Protein AF-A0A3N4I6B8-F1 (afdb_monomer_lite)

Organism: NCBI:txid1160509

InterPro domains:
  IPR037847 GRAM domain-containing protein 4 [PTHR37402] (26-239)

pLDDT: mean 77.72, std 13.49, range [35.12, 93.62]

Secondary structure (DSSP, 8-state):
-HHHHHHHHHTTS-S-SSPPPP-HHHHHHHHHHHHHHHHHHHHHHHHHHHHHTTSSHHHHHHHHHHHHHHHHTT-HHHHHHHHHHHHHHHHHHS---HHHHHHHHHHHHS-HHHHHHHHHHHH-TT-GGGHHHHHH--HHHHHHHHHHHHHHHHHHHHHTTSSHHHHHHHHHHHHHHHHHHHHS-HHHHHHHHHHHHHHIIIIIHHHHHH-GGGTTTT-HHHHHTTT---HHHHHHHHHTT-

Radius of gyration: 20.53 Å; chains: 1; bounding box: 44×46×57 Å

Structure (mmCIF, N/CA/C/O backbone):
data_AF-A0A3N4I6B8-F1
#
_entry.id   AF-A0A3N4I6B8-F1
#
loop_
_atom_site.group_PDB
_atom_site.id
_atom_site.type_symbol
_atom_site.label_atom_id
_atom_site.label_alt_id
_atom_site.label_comp_id
_atom_site.label_asym_id
_atom_site.label_entity_id
_atom_site.label_seq_id
_atom_site.pdbx_PDB_ins_code
_atom_site.Cartn_x
_atom_site.Cartn_y
_atom_site.Cartn_z
_atom_site.occupancy
_atom_site.B_iso_or_equiv
_atom_site.auth_seq_id
_atom_site.auth_comp_id
_atom_site.auth_asym_id
_atom_site.aut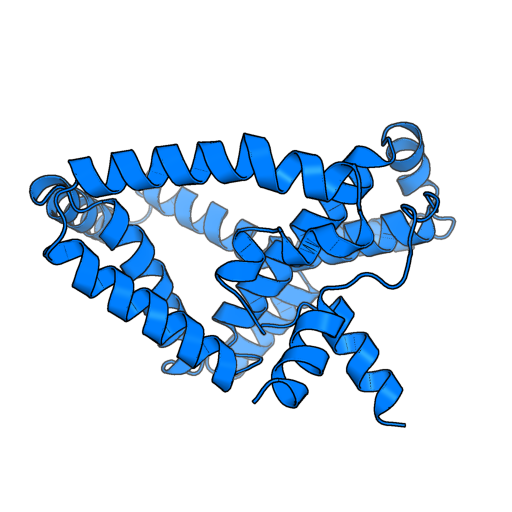h_atom_id
_atom_site.pdbx_PDB_model_num
ATOM 1 N N . MET A 1 1 ? -14.004 -23.615 -15.268 1.00 38.62 1 MET A N 1
ATOM 2 C CA . MET A 1 1 ? -13.404 -22.590 -14.379 1.00 38.62 1 MET A CA 1
ATOM 3 C C . MET A 1 1 ? -11.966 -22.208 -14.751 1.00 38.62 1 MET A C 1
ATOM 5 O O . MET A 1 1 ? -11.650 -21.038 -14.623 1.00 38.62 1 MET A O 1
ATOM 9 N N . LEU A 1 2 ? -11.127 -23.113 -15.280 1.00 39.97 2 LEU A N 1
ATOM 10 C CA . LEU A 1 2 ? -9.725 -22.816 -15.646 1.00 39.97 2 LEU A CA 1
ATOM 11 C C . LEU A 1 2 ? -9.533 -21.760 -16.760 1.00 39.97 2 LEU A C 1
ATOM 13 O O . LEU A 1 2 ? -8.529 -21.058 -16.763 1.00 39.97 2 LEU A O 1
ATOM 17 N N . TYR A 1 3 ? -10.503 -21.593 -17.667 1.00 37.09 3 TYR A N 1
ATOM 18 C CA . TYR A 1 3 ? -10.394 -20.639 -18.783 1.00 37.09 3 TYR A CA 1
ATOM 19 C C . TYR A 1 3 ? -10.480 -19.163 -18.343 1.00 37.09 3 TYR A C 1
ATOM 21 O O . TYR A 1 3 ? -9.837 -18.303 -18.932 1.00 37.09 3 TYR A O 1
ATOM 29 N N . PHE A 1 4 ? -11.217 -18.863 -17.263 1.00 42.62 4 PHE A N 1
ATOM 30 C CA . PHE A 1 4 ? -11.296 -17.503 -16.705 1.00 42.62 4 PHE A CA 1
ATOM 31 C C . PHE A 1 4 ? -10.044 -17.124 -15.903 1.00 42.62 4 PHE A C 1
ATOM 33 O O . PHE A 1 4 ? -9.688 -15.951 -15.833 1.00 42.62 4 PHE A O 1
ATOM 40 N N . SER A 1 5 ? -9.361 -18.106 -15.309 1.00 51.06 5 SER A N 1
ATOM 41 C CA . SER A 1 5 ? -8.123 -17.885 -14.558 1.00 51.06 5 SER A CA 1
ATOM 42 C C . SER A 1 5 ? -6.942 -17.564 -15.479 1.00 51.06 5 SER A C 1
ATOM 44 O O . SER A 1 5 ? -6.085 -16.773 -15.094 1.00 51.06 5 SER A O 1
ATOM 46 N N . GLY A 1 6 ? -6.920 -18.121 -16.697 1.00 54.75 6 GLY A N 1
ATOM 47 C CA . GLY A 1 6 ? -5.852 -17.895 -17.678 1.00 54.75 6 GLY A CA 1
ATOM 48 C C . GLY A 1 6 ? -5.712 -16.432 -18.106 1.00 54.75 6 GLY A C 1
ATOM 49 O O . GL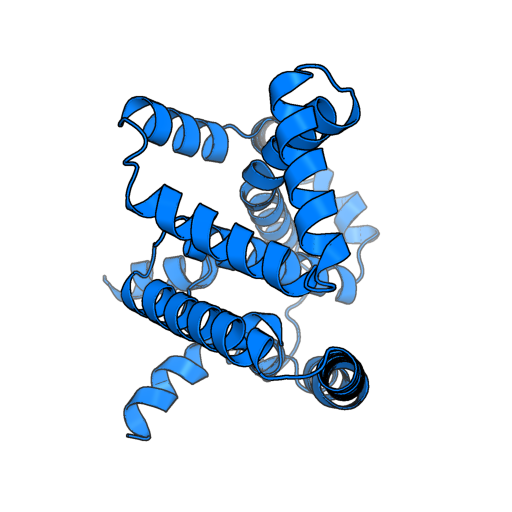Y A 1 6 ? -4.607 -15.901 -18.082 1.00 54.75 6 GLY A O 1
ATOM 50 N N . ASP A 1 7 ? -6.827 -15.753 -18.401 1.00 61.34 7 ASP A N 1
ATOM 51 C CA . ASP A 1 7 ? -6.814 -14.332 -18.791 1.00 61.34 7 ASP A CA 1
ATOM 52 C C . ASP A 1 7 ? -6.402 -13.407 -17.632 1.00 61.34 7 ASP A C 1
ATOM 54 O O . ASP A 1 7 ? -5.744 -12.391 -17.830 1.00 61.34 7 ASP A O 1
ATOM 58 N N . VAL A 1 8 ? -6.745 -13.760 -16.389 1.00 62.56 8 VAL A N 1
ATOM 59 C CA . VAL A 1 8 ? -6.397 -12.941 -15.216 1.00 62.56 8 VAL A CA 1
ATOM 60 C C . VAL A 1 8 ? -4.939 -13.142 -14.804 1.00 62.56 8 VAL A C 1
ATOM 62 O O . VAL A 1 8 ? -4.256 -12.162 -14.523 1.00 62.56 8 VAL A O 1
ATOM 65 N N . VAL A 1 9 ? -4.445 -14.383 -14.787 1.00 68.62 9 VAL A N 1
ATOM 66 C CA . VAL A 1 9 ? -3.037 -14.686 -14.471 1.00 68.62 9 VAL A CA 1
ATOM 67 C C . VAL A 1 9 ? -2.117 -14.187 -15.584 1.00 68.62 9 VAL A C 1
ATOM 69 O O . VAL A 1 9 ? -1.066 -13.627 -15.285 1.00 68.62 9 VAL A O 1
ATOM 72 N N . GLY A 1 10 ? -2.535 -14.306 -16.850 1.00 68.62 10 GLY A N 1
ATOM 73 C CA . GLY A 1 10 ? -1.778 -13.824 -18.007 1.00 68.62 10 GLY A CA 1
ATOM 74 C C . GLY A 1 10 ? -1.429 -12.336 -17.937 1.00 68.62 10 GLY A C 1
ATOM 75 O O . GLY A 1 10 ? -0.360 -11.949 -18.390 1.00 68.62 10 GLY A O 1
ATOM 76 N N . ARG A 1 11 ? -2.257 -11.511 -17.280 1.00 71.69 11 ARG A N 1
ATOM 77 C CA . ARG A 1 11 ? -1.980 -10.074 -17.068 1.00 71.69 11 ARG A CA 1
ATOM 78 C C . ARG A 1 11 ? -0.796 -9.802 -16.144 1.00 71.69 11 ARG A C 1
ATOM 80 O O . ARG A 1 11 ? -0.226 -8.720 -16.199 1.00 71.69 11 ARG A O 1
ATOM 87 N N . TYR A 1 12 ? -0.452 -10.754 -15.284 1.00 74.44 12 TYR A N 1
ATOM 88 C CA . TYR A 1 12 ? 0.677 -10.651 -14.359 1.00 74.44 12 TYR A CA 1
ATOM 89 C C . TYR A 1 12 ? 1.937 -11.339 -14.894 1.00 74.44 12 TYR A C 1
ATOM 91 O O . TYR A 1 12 ? 2.971 -11.313 -14.230 1.00 74.44 12 TYR A O 1
ATOM 99 N N . ILE A 1 13 ? 1.859 -11.952 -16.077 1.00 81.12 13 ILE A N 1
ATOM 100 C CA . ILE A 1 13 ? 3.012 -12.507 -16.776 1.00 81.12 13 ILE A CA 1
ATOM 101 C C . ILE A 1 13 ? 3.570 -11.402 -17.663 1.00 81.12 13 ILE A C 1
ATOM 103 O O . ILE A 1 13 ? 2.896 -10.919 -18.573 1.00 81.12 13 ILE A O 1
ATOM 107 N N . GLU A 1 14 ? 4.801 -10.986 -17.391 1.00 74.12 14 GLU A N 1
ATOM 108 C CA . GLU A 1 14 ? 5.440 -9.965 -18.214 1.00 74.12 14 GLU A CA 1
ATOM 109 C C . GLU A 1 14 ? 5.786 -10.533 -19.604 1.00 74.12 14 GLU A C 1
ATOM 111 O O . GLU A 1 14 ? 6.165 -11.703 -19.721 1.00 74.12 14 GLU A O 1
ATOM 116 N N . PRO A 1 15 ? 5.655 -9.739 -20.683 1.00 71.19 15 PRO A N 1
ATOM 117 C CA . PRO A 1 15 ? 5.857 -10.242 -22.041 1.00 71.19 15 PRO A CA 1
ATOM 118 C C . PRO A 1 15 ? 7.340 -10.419 -22.400 1.00 71.19 15 PRO A C 1
ATOM 120 O O . PRO A 1 15 ? 7.651 -10.918 -23.478 1.00 71.19 15 PRO A O 1
ATOM 123 N N . TRP A 1 16 ? 8.256 -10.015 -21.520 1.00 70.94 16 TRP A N 1
ATOM 124 C CA . TRP A 1 16 ? 9.696 -10.130 -21.707 1.00 70.94 16 TRP A CA 1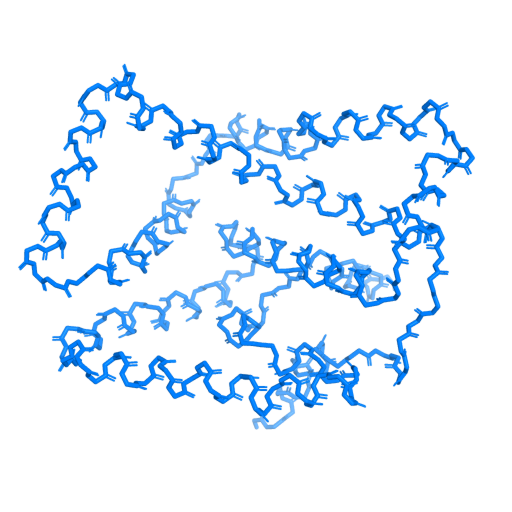
ATOM 125 C C . TRP A 1 16 ? 10.281 -11.240 -20.824 1.00 70.94 16 TRP A C 1
ATOM 127 O O . TRP A 1 16 ? 9.997 -11.328 -19.630 1.00 70.94 16 TRP A O 1
ATOM 137 N N . ASP A 1 17 ? 11.122 -12.088 -21.423 1.00 70.38 17 ASP A N 1
ATOM 138 C CA . ASP A 1 17 ? 11.795 -13.190 -20.721 1.00 70.38 17 ASP A CA 1
ATOM 139 C C . ASP A 1 17 ? 13.052 -12.723 -19.959 1.00 70.38 17 ASP A C 1
ATOM 141 O O . ASP A 1 17 ? 13.483 -13.373 -19.008 1.00 70.38 17 ASP A O 1
ATOM 145 N N . GLN A 1 18 ? 13.617 -11.575 -20.345 1.00 72.25 18 GLN A N 1
ATOM 146 C CA . GLN A 1 18 ? 14.728 -10.901 -19.669 1.00 72.25 18 GLN A CA 1
ATOM 147 C C . GLN A 1 18 ? 14.337 -9.467 -19.312 1.00 72.25 18 GLN A C 1
ATOM 149 O O . GLN A 1 18 ? 13.480 -8.866 -19.960 1.00 72.25 18 GLN A O 1
ATOM 154 N N . LEU A 1 19 ? 14.980 -8.911 -18.283 1.00 69.25 19 LEU A N 1
ATOM 155 C CA . LEU A 1 19 ? 14.776 -7.519 -17.896 1.00 69.25 19 LEU A CA 1
ATOM 156 C C . LEU A 1 19 ? 15.119 -6.600 -19.077 1.00 69.25 19 LEU A C 1
ATOM 158 O O . LEU A 1 19 ? 16.209 -6.718 -19.642 1.00 69.25 19 LEU A O 1
ATOM 162 N N . PRO A 1 20 ? 14.204 -5.710 -19.488 1.00 70.00 20 PRO A N 1
ATOM 163 C CA . PRO A 1 20 ? 14.455 -4.857 -20.634 1.00 70.00 20 PRO A CA 1
ATOM 164 C C . PRO A 1 20 ? 15.598 -3.880 -20.348 1.00 70.00 20 PRO A C 1
ATOM 166 O O . PRO A 1 20 ? 15.746 -3.400 -19.225 1.00 70.00 20 PRO A O 1
ATOM 169 N N . ALA A 1 21 ? 16.374 -3.557 -21.385 1.00 71.62 21 ALA A N 1
ATOM 170 C CA . ALA A 1 21 ? 17.504 -2.643 -21.270 1.00 71.62 21 ALA A CA 1
ATOM 171 C C . ALA A 1 21 ? 17.084 -1.273 -20.707 1.00 71.62 21 ALA A C 1
ATOM 173 O O . ALA A 1 21 ? 16.021 -0.732 -21.041 1.00 71.62 21 ALA A O 1
ATOM 174 N N . ILE A 1 22 ? 17.949 -0.708 -19.863 1.00 70.25 22 ILE A N 1
ATOM 175 C CA . ILE A 1 22 ? 17.757 0.607 -19.254 1.00 70.25 22 ILE A CA 1
ATOM 176 C C . ILE A 1 22 ? 17.810 1.647 -20.380 1.00 70.25 22 ILE A C 1
ATOM 178 O O . ILE A 1 22 ? 18.773 1.717 -21.139 1.00 70.25 22 ILE A O 1
ATOM 182 N N . THR A 1 23 ? 16.759 2.453 -20.520 1.00 78.00 23 THR A N 1
ATOM 183 C CA . THR A 1 23 ? 16.704 3.569 -21.479 1.00 78.00 23 THR A CA 1
ATOM 184 C C . THR A 1 23 ? 16.286 4.835 -20.731 1.00 78.00 23 THR A C 1
ATOM 186 O O . THR A 1 23 ? 15.364 4.744 -19.912 1.00 78.00 23 THR A O 1
ATOM 189 N N . PRO A 1 24 ? 16.876 6.011 -21.018 1.00 75.75 24 PRO A N 1
ATOM 190 C CA . PRO A 1 24 ? 16.504 7.269 -20.363 1.00 75.75 24 PRO A CA 1
ATOM 191 C C . PRO A 1 24 ? 14.998 7.572 -20.421 1.00 75.75 24 PRO A C 1
ATOM 193 O O . PRO A 1 24 ? 14.399 7.949 -19.418 1.00 75.75 24 PRO A O 1
ATOM 196 N N . SER A 1 25 ? 14.344 7.288 -21.554 1.00 78.69 25 SER A N 1
ATOM 197 C CA . SER A 1 25 ? 12.892 7.465 -21.726 1.00 78.69 25 SER A CA 1
ATOM 198 C C . SER A 1 25 ? 12.049 6.568 -20.809 1.00 78.69 25 SER A C 1
ATOM 200 O O . SER A 1 25 ? 11.006 6.982 -20.303 1.00 78.69 25 SER A O 1
ATOM 202 N N . ARG A 1 26 ? 12.499 5.334 -20.547 1.00 77.06 26 ARG A N 1
ATOM 203 C CA . ARG A 1 26 ? 11.822 4.417 -19.616 1.00 77.06 26 ARG A CA 1
ATOM 204 C C . ARG A 1 26 ? 11.981 4.880 -18.178 1.00 77.06 26 ARG A C 1
ATOM 206 O O . ARG A 1 26 ? 11.019 4.821 -17.417 1.00 77.06 26 ARG A O 1
ATOM 213 N N . LEU A 1 27 ? 13.180 5.331 -17.813 1.00 80.19 27 LEU A N 1
ATOM 214 C CA . LEU A 1 27 ? 13.437 5.880 -16.486 1.00 80.19 27 LEU A CA 1
ATOM 215 C C . LEU A 1 27 ? 12.558 7.110 -16.237 1.00 80.19 27 LEU A C 1
ATOM 217 O O . LEU A 1 27 ? 11.920 7.195 -15.192 1.00 80.19 27 LEU A O 1
ATOM 221 N N . GLN A 1 28 ? 12.432 7.985 -17.236 1.00 81.25 28 GLN A N 1
ATOM 222 C CA . GLN A 1 28 ? 11.537 9.137 -17.185 1.00 81.25 28 GLN A CA 1
ATOM 223 C C . GLN A 1 28 ? 10.093 8.724 -16.904 1.00 81.25 28 GLN A C 1
ATOM 225 O O . GLN A 1 28 ? 9.497 9.208 -15.946 1.00 81.25 28 GLN A O 1
ATOM 230 N N . SER A 1 29 ? 9.554 7.774 -17.672 1.00 81.44 29 SER A N 1
ATOM 231 C CA . SER A 1 29 ? 8.189 7.283 -17.461 1.00 81.44 29 SER A CA 1
ATOM 232 C C . SER A 1 29 ? 7.982 6.683 -16.061 1.00 81.44 29 SER A C 1
ATOM 234 O O . SER A 1 29 ? 6.947 6.908 -15.434 1.00 81.44 29 SER A O 1
ATOM 236 N N . ILE A 1 30 ? 8.966 5.946 -15.533 1.00 82.19 30 ILE A N 1
ATOM 237 C CA . ILE A 1 30 ? 8.900 5.387 -14.172 1.00 82.19 30 ILE A CA 1
ATOM 238 C C . ILE A 1 30 ? 8.879 6.507 -13.127 1.00 82.19 30 ILE A C 1
ATOM 240 O O . ILE A 1 30 ? 8.066 6.461 -12.204 1.00 82.19 30 ILE A O 1
ATOM 244 N N . VAL A 1 31 ? 9.733 7.521 -13.280 1.00 82.31 31 VAL A N 1
ATOM 245 C CA . VAL A 1 31 ? 9.798 8.673 -12.370 1.00 82.31 31 VAL A CA 1
ATOM 246 C C . VAL A 1 31 ? 8.506 9.490 -12.421 1.00 82.31 31 VAL A C 1
ATOM 248 O O . VAL A 1 31 ? 7.998 9.880 -11.369 1.00 82.31 31 VAL A O 1
ATOM 251 N N . GLU A 1 32 ? 7.927 9.703 -13.603 1.00 81.69 32 GLU A N 1
ATOM 252 C CA . GLU A 1 32 ? 6.630 10.375 -13.766 1.00 81.69 32 GLU A CA 1
ATOM 253 C C . GLU A 1 32 ? 5.522 9.632 -13.017 1.00 81.69 32 GLU A C 1
ATOM 255 O O . GLU A 1 32 ? 4.807 10.226 -12.207 1.00 81.69 32 GLU A O 1
ATOM 260 N N . ARG A 1 33 ? 5.424 8.315 -13.230 1.00 83.06 33 ARG A N 1
ATOM 261 C CA . ARG A 1 33 ? 4.446 7.454 -12.553 1.00 83.06 33 ARG A CA 1
ATOM 262 C C . ARG A 1 33 ? 4.629 7.458 -11.041 1.00 83.06 33 ARG A C 1
ATOM 264 O O . ARG A 1 33 ? 3.655 7.615 -10.311 1.00 83.06 33 ARG A O 1
ATOM 271 N N . LEU A 1 34 ? 5.867 7.338 -10.563 1.00 83.25 34 LEU A N 1
ATOM 272 C CA . LEU A 1 34 ? 6.180 7.364 -9.135 1.00 83.25 34 LEU A CA 1
ATOM 273 C C . LEU A 1 34 ? 5.815 8.715 -8.508 1.00 83.25 34 LEU A C 1
ATOM 275 O O . LEU A 1 34 ? 5.221 8.773 -7.432 1.00 83.25 34 LEU A O 1
ATOM 279 N N . THR A 1 35 ? 6.123 9.809 -9.198 1.00 80.12 35 THR A N 1
ATOM 280 C CA . THR A 1 35 ? 5.821 11.159 -8.715 1.00 80.12 35 THR A CA 1
ATOM 281 C C . THR A 1 35 ? 4.312 11.409 -8.670 1.00 80.12 35 THR A C 1
ATOM 283 O O . THR A 1 35 ? 3.805 11.953 -7.692 1.00 80.12 35 THR A O 1
ATOM 286 N N . ALA A 1 36 ? 3.569 10.954 -9.682 1.00 78.56 36 ALA A N 1
ATOM 287 C CA . ALA A 1 36 ? 2.111 11.041 -9.695 1.00 78.56 36 ALA A CA 1
ATOM 288 C C . ALA A 1 36 ? 1.470 10.172 -8.597 1.00 78.56 36 ALA A C 1
ATOM 290 O O . ALA A 1 36 ? 0.563 10.620 -7.895 1.00 78.56 36 ALA A O 1
ATOM 291 N N . ALA A 1 37 ? 1.966 8.945 -8.412 1.00 80.06 37 ALA A N 1
ATOM 292 C CA . ALA A 1 37 ? 1.428 7.998 -7.439 1.00 80.06 37 ALA A CA 1
ATOM 293 C C . ALA A 1 37 ? 1.778 8.350 -5.981 1.00 80.06 37 ALA A C 1
ATOM 295 O O . ALA A 1 37 ? 1.077 7.927 -5.063 1.00 80.06 37 ALA A O 1
ATOM 296 N N . THR A 1 38 ? 2.838 9.131 -5.739 1.00 80.38 38 THR A N 1
ATOM 297 C CA . THR A 1 38 ? 3.230 9.575 -4.387 1.00 80.38 38 THR A CA 1
ATOM 298 C C . THR A 1 38 ? 2.442 10.783 -3.879 1.00 80.38 38 THR A C 1
ATOM 300 O O . THR A 1 38 ? 2.441 11.008 -2.672 1.00 80.38 38 THR A O 1
ATOM 303 N N . GLY A 1 39 ? 1.721 11.519 -4.735 1.00 76.81 39 GLY A N 1
ATOM 304 C CA . GLY A 1 39 ? 0.944 12.707 -4.340 1.00 76.81 39 GLY A CA 1
ATOM 305 C C . GLY A 1 39 ? 0.054 12.499 -3.099 1.00 76.81 39 GLY A C 1
ATOM 306 O O . GLY A 1 39 ? 0.258 13.179 -2.095 1.00 76.81 39 GLY A O 1
ATOM 307 N N . PRO A 1 40 ? -0.849 11.498 -3.083 1.00 75.00 40 PRO A N 1
ATOM 308 C CA . PRO A 1 40 ? -1.700 11.221 -1.919 1.00 75.00 40 PRO A CA 1
ATOM 309 C C . PRO A 1 40 ? -0.925 10.878 -0.636 1.00 75.00 40 PRO A C 1
ATOM 311 O O . PRO A 1 40 ? -1.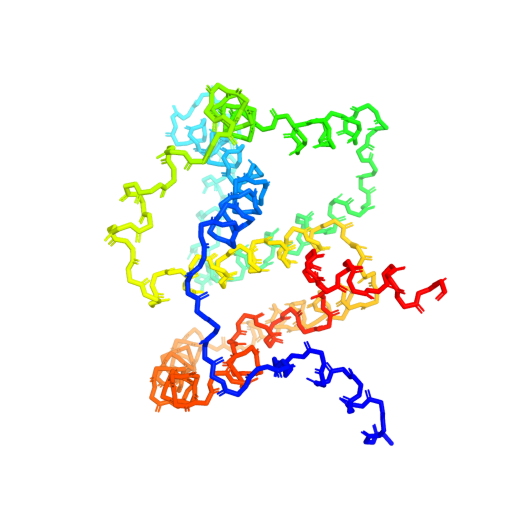398 11.128 0.472 1.00 75.00 40 PRO A O 1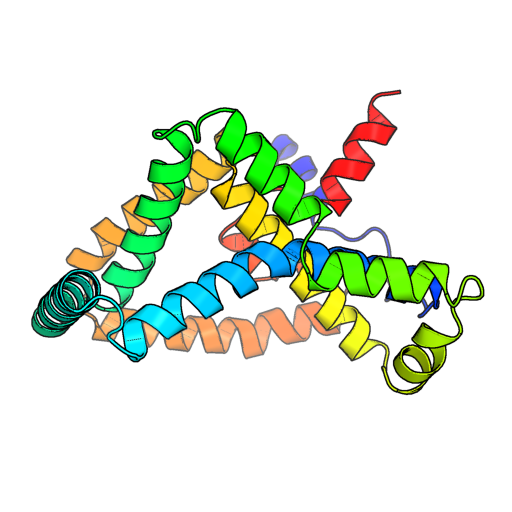
ATOM 314 N N . TRP A 1 41 ? 0.271 10.300 -0.771 1.00 78.81 41 TRP A N 1
ATOM 315 C CA . TRP A 1 41 ? 1.125 9.936 0.361 1.00 78.81 41 TRP A CA 1
ATOM 316 C C . TRP A 1 41 ? 1.824 11.148 0.966 1.00 78.81 41 TRP A C 1
ATOM 318 O O . TRP A 1 41 ? 2.047 11.175 2.174 1.00 78.81 41 TRP A O 1
ATOM 328 N N . GLN A 1 42 ? 2.138 12.155 0.149 1.00 76.62 42 GLN A N 1
ATOM 329 C CA . GLN A 1 42 ? 2.663 13.432 0.626 1.00 76.62 42 GLN A CA 1
ATOM 330 C C . GLN A 1 42 ? 1.612 14.169 1.455 1.00 76.62 42 GLN A C 1
ATOM 332 O O . GLN A 1 42 ? 1.909 14.578 2.577 1.00 76.62 42 GLN A O 1
ATOM 337 N N . ASP A 1 43 ? 0.377 14.254 0.952 1.00 76.69 43 ASP A N 1
ATOM 338 C CA . ASP A 1 43 ? -0.742 14.859 1.683 1.00 76.69 43 ASP A CA 1
ATOM 339 C C . ASP A 1 43 ? -0.988 14.129 3.007 1.00 76.69 43 ASP A C 1
ATOM 341 O O . ASP A 1 43 ? -1.074 14.759 4.060 1.00 76.69 43 ASP A O 1
ATOM 345 N N . TRP A 1 44 ? -1.015 12.792 2.981 1.00 79.19 44 TRP A N 1
ATOM 346 C CA . TRP A 1 44 ? -1.144 11.978 4.190 1.00 79.19 44 TRP A CA 1
ATOM 347 C C . TRP A 1 44 ? 0.002 12.208 5.184 1.00 79.19 44 TRP A C 1
ATOM 349 O O . TRP A 1 44 ? -0.246 12.319 6.386 1.00 79.19 44 TRP A O 1
ATOM 359 N N . ALA A 1 45 ? 1.245 12.307 4.704 1.00 81.88 45 ALA A N 1
ATOM 360 C CA . ALA A 1 45 ? 2.401 12.571 5.553 1.00 81.88 45 ALA A CA 1
ATOM 361 C C . ALA A 1 45 ? 2.291 13.943 6.224 1.00 81.88 45 ALA A C 1
ATOM 363 O O . ALA A 1 45 ? 2.496 14.027 7.432 1.00 81.88 45 ALA A O 1
ATOM 364 N N . ILE A 1 46 ? 1.916 14.989 5.477 1.00 82.56 46 ILE A N 1
ATOM 365 C CA . ILE A 1 46 ? 1.656 16.333 6.014 1.00 82.56 46 ILE A CA 1
ATOM 366 C C . ILE A 1 46 ? 0.558 16.270 7.078 1.00 82.56 46 ILE A C 1
ATOM 368 O O . ILE A 1 46 ? 0.738 16.795 8.177 1.00 82.56 46 ILE A O 1
ATOM 372 N N . ASP A 1 47 ? -0.543 15.577 6.800 1.00 82.88 47 ASP A N 1
ATOM 373 C CA . ASP A 1 47 ? -1.654 15.404 7.738 1.00 82.88 47 ASP A CA 1
ATOM 374 C C . ASP A 1 47 ? -1.215 14.702 9.034 1.00 82.88 47 ASP A C 1
ATOM 376 O O . ASP A 1 47 ? -1.611 15.092 10.136 1.00 82.88 47 ASP A O 1
ATOM 380 N N . LEU A 1 48 ? -0.347 13.694 8.918 1.00 84.75 48 LEU A N 1
ATOM 381 C CA . LEU A 1 48 ? 0.271 13.019 10.056 1.00 84.75 48 LEU A CA 1
ATOM 382 C C . LEU A 1 48 ? 1.187 13.965 10.842 1.00 84.75 48 LEU A C 1
ATOM 384 O O . LEU A 1 48 ? 1.248 13.860 12.071 1.00 84.75 48 LEU A O 1
ATOM 388 N N . GLN A 1 49 ? 1.838 14.925 10.169 1.00 87.81 49 GLN A N 1
ATOM 389 C CA . GLN A 1 49 ? 2.627 15.942 10.860 1.00 87.81 49 GLN A CA 1
ATOM 390 C C . GLN A 1 49 ? 1.791 16.791 11.810 1.00 87.81 49 GLN A C 1
ATOM 392 O O . GLN A 1 49 ? 2.189 17.010 12.952 1.00 87.81 49 GLN A O 1
ATOM 397 N N . HIS A 1 50 ? 0.605 17.194 11.367 1.00 87.81 50 HIS A N 1
ATOM 398 C CA . HIS A 1 50 ? -0.309 17.997 12.177 1.00 87.81 50 HIS A CA 1
ATOM 399 C C . HIS A 1 50 ? -0.804 17.219 13.407 1.00 87.81 50 HIS A C 1
ATOM 401 O O . HIS A 1 50 ? -1.004 17.792 14.478 1.00 87.81 50 HIS A O 1
ATOM 407 N N . ILE A 1 51 ? -0.965 15.896 13.274 1.00 88.50 51 ILE A N 1
ATOM 408 C CA . ILE A 1 51 ? -1.364 15.020 14.382 1.00 88.50 51 ILE A CA 1
ATOM 409 C C . ILE A 1 51 ? -0.239 14.908 15.418 1.00 88.50 51 ILE A C 1
ATOM 411 O O . ILE A 1 51 ? -0.496 15.111 16.601 1.00 88.50 51 ILE A O 1
ATOM 415 N N . TYR A 1 52 ? 1.006 14.612 15.019 1.00 87.88 52 TYR A N 1
ATOM 416 C CA . TYR A 1 52 ? 2.081 14.460 16.014 1.00 87.88 52 TYR A CA 1
ATOM 417 C C . TYR A 1 52 ? 2.482 15.794 16.660 1.00 87.88 52 TYR A C 1
ATOM 419 O O . TYR A 1 52 ? 2.949 15.793 17.798 1.00 87.88 52 TYR A O 1
ATOM 427 N N . ARG A 1 53 ? 2.307 16.926 15.960 1.00 91.38 53 ARG A N 1
ATOM 428 C CA . ARG A 1 53 ? 2.549 18.277 16.500 1.00 91.38 53 ARG A CA 1
ATOM 429 C C . ARG A 1 53 ? 1.439 18.777 17.420 1.00 91.38 53 ARG A C 1
ATOM 431 O O . ARG A 1 53 ? 1.620 19.812 18.049 1.00 91.38 53 ARG A O 1
ATOM 438 N N . TRP A 1 54 ? 0.333 18.035 17.534 1.00 91.56 54 TRP A N 1
ATOM 439 C CA . TRP A 1 54 ? -0.843 18.424 18.315 1.00 91.56 54 TRP A CA 1
ATOM 440 C C . TRP A 1 54 ? -1.484 19.750 17.862 1.00 91.56 54 TRP A C 1
ATOM 442 O O . TRP A 1 54 ? -2.129 20.415 18.671 1.00 91.56 54 TRP A O 1
ATOM 452 N N . ASP A 1 55 ? -1.380 20.109 16.574 1.00 91.00 55 ASP A N 1
ATOM 453 C CA . ASP A 1 55 ? -1.931 21.371 16.041 1.00 91.00 55 ASP A CA 1
ATOM 454 C C . ASP A 1 55 ? -3.449 21.487 16.298 1.00 91.00 55 ASP A C 1
ATOM 456 O O . ASP A 1 55 ? -3.955 22.552 16.651 1.00 91.00 55 ASP A O 1
ATOM 460 N N . ASP A 1 56 ? -4.178 20.366 16.188 1.00 90.31 56 ASP A N 1
ATOM 461 C CA . ASP A 1 56 ? -5.547 20.219 16.695 1.00 90.31 56 ASP A CA 1
ATOM 462 C C . ASP A 1 56 ? -5.571 19.198 17.853 1.00 90.31 56 ASP A C 1
ATOM 464 O O . ASP A 1 56 ? -5.540 17.977 17.620 1.00 90.31 56 ASP A O 1
ATOM 468 N N . PRO A 1 57 ? -5.669 19.656 19.113 1.00 90.88 57 PRO A N 1
ATOM 469 C CA . PRO A 1 57 ? -5.633 18.774 20.274 1.00 90.88 57 PRO A CA 1
ATOM 470 C C . PRO A 1 57 ? -6.869 17.872 20.369 1.00 90.88 57 PRO A C 1
ATOM 472 O O . PRO A 1 57 ? -6.779 16.766 20.905 1.00 90.88 57 PRO A O 1
ATOM 475 N N . LYS A 1 58 ? -8.024 18.273 19.814 1.00 91.81 58 LYS A N 1
ATOM 476 C CA . LYS A 1 58 ? -9.233 17.430 19.814 1.00 91.81 58 LYS A CA 1
ATOM 477 C C . LYS A 1 58 ? -9.088 16.283 18.821 1.00 91.81 58 LYS A C 1
ATOM 479 O O . LYS A 1 58 ? -9.456 15.150 19.140 1.00 91.81 58 LYS A O 1
ATOM 484 N N . ARG A 1 59 ? -8.563 16.556 17.620 1.00 88.06 59 ARG A N 1
ATOM 485 C CA . ARG A 1 59 ? -8.267 15.517 16.615 1.00 88.06 59 ARG A CA 1
ATOM 486 C C . ARG A 1 59 ? -7.220 14.546 17.152 1.00 88.06 59 ARG A C 1
ATOM 488 O O . ARG A 1 59 ? -7.435 13.337 17.096 1.00 88.06 59 ARG A O 1
ATOM 495 N N . THR A 1 60 ? -6.136 15.068 17.713 1.00 91.81 60 THR A N 1
ATOM 496 C CA . THR A 1 60 ? -5.031 14.258 18.243 1.00 91.81 60 THR A CA 1
ATOM 497 C C . THR A 1 60 ? -5.464 13.428 19.450 1.00 91.81 60 THR A C 1
ATOM 499 O O . THR A 1 60 ? -5.196 12.229 19.495 1.00 91.81 60 THR A O 1
ATOM 502 N N . GLY A 1 61 ? -6.255 14.003 20.361 1.00 91.81 61 GLY A N 1
ATOM 503 C CA . GLY A 1 61 ? -6.834 13.278 21.493 1.00 91.81 61 GLY A CA 1
ATOM 504 C C . GLY A 1 61 ? -7.737 12.111 21.074 1.00 91.81 61 GLY A C 1
ATOM 505 O O . GLY A 1 61 ? -7.672 11.044 21.681 1.00 91.81 61 GLY A O 1
ATOM 506 N N . LYS A 1 62 ? -8.528 12.253 19.998 1.00 90.81 62 LYS A N 1
ATOM 507 C CA . LYS A 1 62 ? -9.322 11.138 19.439 1.00 90.81 62 LYS A CA 1
ATOM 508 C C . LYS A 1 62 ? -8.437 10.008 18.913 1.00 90.81 62 LYS A C 1
ATOM 510 O O . LYS A 1 62 ? -8.745 8.843 19.153 1.00 90.81 62 LYS A O 1
ATOM 515 N N . TRP A 1 63 ? -7.349 10.342 18.215 1.00 89.50 63 TRP A N 1
ATOM 516 C CA . TRP A 1 63 ? -6.379 9.351 17.738 1.00 89.50 63 TRP A CA 1
ATOM 517 C C . TRP A 1 63 ? -5.675 8.642 18.889 1.00 89.50 63 TRP A C 1
ATOM 519 O O . TRP A 1 63 ? -5.550 7.421 18.854 1.00 89.50 63 TRP A O 1
ATOM 529 N N . LEU A 1 64 ? -5.287 9.382 19.928 1.00 90.06 64 LEU A N 1
ATOM 530 C CA . LEU A 1 64 ? -4.692 8.815 21.132 1.00 90.06 64 LEU A CA 1
ATOM 531 C C . LEU A 1 64 ? -5.667 7.877 21.855 1.00 90.06 64 LEU A C 1
ATOM 533 O O . LEU A 1 64 ? -5.285 6.774 22.228 1.00 90.06 64 LEU A O 1
ATOM 537 N N . ALA A 1 65 ? -6.932 8.274 22.012 1.00 92.12 65 ALA A N 1
ATOM 538 C CA . ALA A 1 65 ? -7.952 7.431 22.633 1.00 92.12 65 ALA A CA 1
ATOM 539 C C . ALA A 1 65 ? -8.187 6.137 21.838 1.00 92.12 65 ALA A C 1
ATOM 541 O O . ALA A 1 65 ? -8.245 5.060 22.427 1.00 92.12 65 ALA A O 1
ATOM 542 N N . ALA A 1 66 ? -8.260 6.225 20.504 1.00 88.56 66 ALA A N 1
ATOM 543 C CA . ALA A 1 66 ? -8.346 5.047 19.643 1.00 88.56 66 ALA A CA 1
ATOM 544 C C . ALA A 1 66 ? -7.106 4.153 19.801 1.00 88.56 66 ALA A C 1
ATOM 546 O O . ALA A 1 66 ? -7.243 2.953 20.018 1.00 88.56 66 ALA A O 1
ATOM 547 N N . TYR A 1 67 ? -5.905 4.734 19.766 1.00 88.44 67 TYR A N 1
ATOM 548 C CA . TYR A 1 67 ? -4.653 4.007 19.974 1.00 88.44 67 TYR A CA 1
ATOM 549 C C . TYR A 1 67 ? -4.636 3.264 21.318 1.00 88.44 67 TYR A C 1
ATOM 551 O O . TYR A 1 67 ? -4.380 2.063 21.339 1.00 88.44 67 TYR A O 1
ATOM 559 N N . LEU A 1 68 ? -4.976 3.938 22.421 1.00 90.88 68 LEU A N 1
ATOM 560 C CA . LEU A 1 68 ? -5.022 3.332 23.756 1.00 90.88 68 LEU A CA 1
ATOM 561 C C . LEU A 1 68 ? -6.083 2.228 23.858 1.00 90.88 68 LEU A C 1
ATOM 563 O O . LEU A 1 68 ? -5.835 1.205 24.493 1.00 90.88 68 LEU A O 1
ATOM 567 N N . PHE A 1 69 ? -7.235 2.401 23.207 1.00 90.06 69 PHE A N 1
ATOM 568 C CA . PHE A 1 69 ? -8.282 1.381 23.147 1.00 90.06 69 PHE A CA 1
ATOM 569 C C . PHE A 1 69 ? -7.826 0.125 22.393 1.00 90.06 69 PHE A C 1
ATOM 571 O O . PHE A 1 69 ? -7.996 -0.983 22.886 1.00 90.06 69 PHE A O 1
ATOM 578 N N . PHE A 1 70 ? -7.210 0.272 21.217 1.00 86.94 70 PHE A N 1
ATOM 579 C CA . PHE A 1 70 ? -6.717 -0.880 20.452 1.00 86.94 70 PHE A CA 1
ATOM 580 C C . PHE A 1 70 ? -5.490 -1.536 21.090 1.00 86.94 70 PHE A C 1
ATOM 582 O O . PHE A 1 70 ? -5.291 -2.747 20.947 1.00 86.94 70 PHE A O 1
ATOM 589 N N . LEU A 1 71 ? -4.688 -0.749 21.809 1.00 87.38 71 LEU A N 1
ATOM 590 C CA . LEU A 1 71 ? -3.571 -1.244 22.599 1.00 87.38 71 LEU A CA 1
ATOM 591 C C . LEU A 1 71 ? -4.056 -2.098 23.776 1.00 87.38 71 LEU A C 1
ATOM 593 O O . LEU A 1 71 ? -3.514 -3.178 23.986 1.00 87.38 71 LEU A O 1
ATOM 597 N N . SER A 1 72 ? -5.093 -1.671 24.507 1.00 86.06 72 SER A N 1
ATOM 598 C CA . SER A 1 72 ? -5.580 -2.410 25.683 1.00 86.06 72 SER A CA 1
ATOM 599 C C . SER A 1 72 ? -6.145 -3.792 25.339 1.00 86.06 72 SER A C 1
ATOM 601 O O . SER A 1 72 ? -6.026 -4.720 26.136 1.00 86.06 72 SER A O 1
ATOM 603 N N . ILE A 1 73 ? -6.699 -3.953 24.136 1.00 85.62 73 ILE A N 1
ATOM 604 C CA . ILE A 1 73 ? -7.220 -5.232 23.629 1.00 85.62 73 ILE A CA 1
ATOM 605 C C . ILE A 1 73 ? -6.181 -6.038 22.825 1.00 85.62 73 ILE A C 1
ATOM 607 O O . ILE A 1 73 ? -6.526 -7.068 22.253 1.00 85.62 73 ILE A O 1
ATOM 611 N N . ASN A 1 74 ? -4.917 -5.590 22.749 1.00 81.75 74 ASN A N 1
ATOM 612 C CA . ASN A 1 74 ? -3.848 -6.219 21.955 1.00 81.75 74 ASN A CA 1
ATOM 613 C C . ASN A 1 74 ? -4.232 -6.473 20.481 1.00 81.75 74 ASN A C 1
ATOM 615 O O . ASN A 1 74 ? -3.797 -7.447 19.866 1.00 81.75 74 ASN A O 1
ATOM 619 N N . HIS A 1 75 ? -5.047 -5.604 19.880 1.00 82.44 75 HIS A N 1
ATOM 620 C CA . HIS A 1 75 ? -5.525 -5.763 18.501 1.00 82.44 75 HIS A CA 1
ATOM 621 C C . HIS A 1 75 ? -5.036 -4.641 17.581 1.00 82.44 75 HIS A C 1
ATOM 623 O O . HIS A 1 75 ? -5.750 -4.183 16.689 1.00 82.44 75 HIS A O 1
ATOM 629 N N . MET A 1 76 ? -3.780 -4.224 17.748 1.00 81.25 76 MET A N 1
ATOM 630 C CA . MET A 1 76 ? -3.179 -3.159 16.939 1.00 81.25 76 MET A CA 1
ATOM 631 C C . MET A 1 76 ? -3.196 -3.475 15.431 1.00 81.25 76 MET A C 1
ATOM 633 O O . MET A 1 76 ? -3.471 -2.601 14.617 1.00 81.25 76 MET A O 1
ATOM 637 N N . ALA A 1 77 ? -2.987 -4.735 15.033 1.00 79.81 77 ALA A N 1
ATOM 638 C CA . ALA A 1 77 ? -3.069 -5.137 13.623 1.00 79.81 77 ALA A CA 1
ATOM 639 C C . ALA A 1 77 ? -4.477 -4.919 13.028 1.00 79.81 77 ALA A C 1
ATOM 641 O O . ALA A 1 77 ? -4.622 -4.505 11.877 1.00 79.81 77 ALA A O 1
ATOM 642 N N . THR A 1 78 ? -5.520 -5.135 13.834 1.00 83.44 78 THR A N 1
ATOM 643 C CA . THR A 1 78 ? -6.917 -4.944 13.416 1.00 83.44 78 THR A CA 1
ATOM 644 C C . THR A 1 78 ? -7.260 -3.471 13.228 1.00 83.44 78 THR A C 1
ATOM 646 O O . THR A 1 78 ? -8.040 -3.141 12.338 1.00 83.44 78 THR A O 1
ATOM 649 N N . PHE A 1 79 ? -6.626 -2.578 13.996 1.00 84.94 79 PHE A N 1
ATOM 650 C CA . PHE A 1 79 ? -6.781 -1.136 13.838 1.00 84.94 79 PHE A CA 1
ATOM 651 C C . PHE A 1 79 ? -6.330 -0.678 12.450 1.00 84.94 79 PHE A C 1
ATOM 653 O O . PHE A 1 79 ? -7.071 0.032 11.771 1.00 84.94 79 PHE A O 1
ATOM 660 N N . PHE A 1 80 ? -5.160 -1.133 11.989 1.00 84.62 80 PHE A N 1
ATOM 661 C CA . PHE A 1 80 ? -4.654 -0.791 10.657 1.00 84.62 80 PHE A CA 1
ATOM 662 C C . PHE A 1 80 ? -5.552 -1.333 9.538 1.00 84.62 80 PHE A C 1
ATOM 664 O O . PHE A 1 80 ? -5.904 -0.591 8.620 1.00 84.62 80 PHE A O 1
ATOM 671 N N . LEU A 1 81 ? -5.979 -2.598 9.629 1.00 86.56 81 LEU A N 1
ATOM 672 C CA . LEU A 1 81 ? -6.892 -3.196 8.646 1.00 86.56 81 LEU A CA 1
ATOM 673 C C . LEU A 1 81 ? -8.253 -2.490 8.627 1.00 86.56 81 LEU A C 1
ATOM 675 O O . LEU A 1 81 ? -8.751 -2.123 7.561 1.00 86.56 81 LEU A O 1
ATOM 679 N N . GLY A 1 82 ? -8.830 -2.241 9.803 1.00 88.12 82 GLY A N 1
ATOM 680 C CA . GLY A 1 82 ? -10.080 -1.505 9.960 1.00 88.12 82 GLY A CA 1
ATOM 681 C C . GLY A 1 82 ? -9.985 -0.085 9.406 1.00 88.12 82 GLY A C 1
ATOM 682 O O . GLY A 1 82 ? -10.896 0.360 8.712 1.00 88.12 82 GLY A O 1
ATOM 683 N N . TYR A 1 83 ? -8.864 0.606 9.628 1.00 87.50 83 TYR A N 1
ATOM 684 C CA . TYR A 1 83 ? -8.615 1.929 9.058 1.00 87.50 83 TYR A CA 1
ATOM 685 C C . TYR A 1 83 ? -8.611 1.904 7.524 1.00 87.50 83 TYR A C 1
ATOM 687 O O . TYR A 1 83 ? -9.287 2.728 6.907 1.00 87.50 83 TYR A O 1
ATOM 695 N N . ILE A 1 84 ? -7.927 0.937 6.901 1.00 87.75 84 ILE A N 1
ATOM 696 C CA . ILE A 1 84 ? -7.909 0.780 5.436 1.00 87.75 84 ILE A CA 1
ATOM 697 C C . ILE A 1 84 ? -9.324 0.524 4.899 1.00 87.75 84 ILE A C 1
ATOM 699 O O . ILE A 1 84 ? -9.746 1.178 3.940 1.00 87.75 84 ILE A O 1
ATOM 703 N N . ILE A 1 85 ? -10.082 -0.378 5.533 1.00 89.19 85 ILE A N 1
ATOM 704 C CA . ILE A 1 85 ? -11.469 -0.688 5.151 1.00 89.19 85 ILE A CA 1
ATOM 705 C C . ILE A 1 85 ? -12.342 0.568 5.256 1.00 89.19 85 ILE A C 1
ATOM 707 O O . ILE A 1 85 ? -13.034 0.924 4.300 1.00 89.19 85 ILE A O 1
ATOM 711 N N . LEU A 1 86 ? -12.284 1.272 6.389 1.00 87.81 86 LEU A N 1
ATOM 712 C CA . LEU A 1 86 ? -13.082 2.473 6.631 1.00 87.81 86 LEU A CA 1
ATOM 713 C C . LEU A 1 86 ? -12.744 3.592 5.653 1.00 87.81 86 LEU A C 1
ATOM 715 O O . LEU A 1 86 ? -13.663 4.226 5.143 1.00 87.81 86 LEU A O 1
ATOM 719 N N . GLN A 1 87 ? -11.465 3.830 5.360 1.00 83.94 87 GLN A N 1
ATOM 720 C CA . GLN A 1 87 ? -11.071 4.849 4.385 1.00 83.94 87 GLN A CA 1
ATOM 721 C C . GLN A 1 87 ? -11.559 4.501 2.980 1.00 83.94 87 GLN A C 1
ATOM 723 O O . GLN A 1 87 ? -12.134 5.349 2.295 1.00 83.94 87 GLN A O 1
ATOM 728 N N . THR A 1 88 ? -11.427 3.235 2.585 1.00 85.62 88 THR A N 1
ATOM 729 C CA . THR A 1 88 ? -11.879 2.761 1.273 1.00 85.62 88 THR A CA 1
ATOM 730 C C . THR A 1 88 ? -13.403 2.867 1.139 1.00 85.62 88 THR A C 1
ATOM 732 O O . THR A 1 88 ? -13.907 3.366 0.132 1.00 85.62 88 THR A O 1
ATOM 735 N N . LEU A 1 89 ? -14.167 2.473 2.164 1.00 86.88 89 LEU A N 1
ATOM 736 C CA . LEU A 1 89 ? -15.630 2.614 2.184 1.00 86.88 89 LEU A CA 1
ATOM 737 C C . LEU A 1 89 ? -16.064 4.080 2.260 1.00 86.88 89 LEU A C 1
ATOM 739 O O . LEU A 1 89 ? -17.002 4.485 1.574 1.00 86.88 89 LEU A O 1
ATOM 743 N N . ARG A 1 90 ? -15.374 4.903 3.053 1.00 83.50 90 ARG A N 1
ATOM 744 C CA . ARG A 1 90 ? -15.644 6.341 3.146 1.00 83.50 90 ARG A CA 1
ATOM 745 C C . ARG A 1 90 ? -15.475 7.009 1.787 1.00 83.50 90 ARG A C 1
ATOM 747 O O . ARG A 1 90 ? -16.331 7.814 1.435 1.00 83.50 90 ARG A O 1
ATOM 754 N N . ASN A 1 91 ? -14.445 6.647 1.023 1.00 79.38 91 ASN A N 1
ATOM 755 C CA . ASN A 1 91 ? -14.249 7.174 -0.327 1.00 79.38 91 ASN A CA 1
ATOM 756 C C . ASN A 1 91 ? -15.365 6.752 -1.302 1.00 79.38 91 ASN A C 1
ATOM 758 O O . ASN A 1 91 ? -15.680 7.475 -2.243 1.00 79.38 91 ASN A O 1
ATOM 762 N N . ARG A 1 92 ? -16.011 5.601 -1.065 1.00 81.56 92 ARG A N 1
ATOM 763 C CA . ARG A 1 92 ? -17.165 5.148 -1.854 1.00 81.56 92 ARG A CA 1
ATOM 764 C C . ARG A 1 92 ? -18.455 5.887 -1.509 1.00 81.56 92 ARG A C 1
ATOM 766 O O . ARG A 1 92 ? -19.186 6.270 -2.418 1.00 81.56 92 ARG A O 1
ATOM 773 N N . TYR A 1 93 ? -18.762 6.015 -0.218 1.00 77.56 93 TYR A N 1
ATOM 774 C CA . TYR A 1 93 ? -20.074 6.477 0.260 1.00 77.56 93 TYR A CA 1
ATOM 775 C C . TYR A 1 93 ? -20.153 7.972 0.545 1.00 77.56 93 TYR A C 1
ATOM 777 O O . TYR A 1 93 ? -21.250 8.523 0.565 1.00 77.56 93 TYR A O 1
ATOM 785 N N . ARG A 1 94 ? -19.020 8.645 0.758 1.00 67.19 94 ARG A N 1
ATOM 786 C CA . ARG A 1 94 ? -18.972 10.101 0.673 1.00 67.19 94 ARG A CA 1
ATOM 787 C C . ARG A 1 94 ? -18.535 10.444 -0.743 1.00 67.19 94 ARG A C 1
ATOM 789 O O . ARG A 1 94 ? -17.328 10.435 -0.983 1.00 67.19 94 ARG A O 1
ATOM 796 N N . PRO A 1 95 ? -19.461 10.735 -1.681 1.00 54.75 95 PRO A N 1
ATOM 797 C CA . PRO A 1 95 ? -19.058 11.416 -2.892 1.00 54.75 95 PRO A CA 1
ATOM 798 C C . PRO A 1 95 ? -18.403 12.711 -2.429 1.00 54.75 95 PRO A C 1
ATOM 800 O O . PRO A 1 95 ? -19.039 13.597 -1.862 1.00 54.75 95 PRO A O 1
ATOM 803 N N . SER A 1 96 ? -17.086 12.755 -2.572 1.00 52.62 96 SER A N 1
ATOM 804 C CA . SER A 1 96 ? -16.345 13.997 -2.613 1.00 52.62 96 SER A CA 1
ATOM 805 C C . SER A 1 96 ? -17.142 14.928 -3.542 1.00 52.62 96 SER A C 1
ATOM 807 O O . SER A 1 96 ? -17.413 14.496 -4.668 1.00 52.62 96 SER A O 1
ATOM 809 N N . PRO A 1 97 ? -17.639 16.098 -3.075 1.00 58.03 97 PRO A N 1
ATOM 810 C CA . PRO A 1 97 ? -18.365 17.029 -3.933 1.00 58.03 97 PRO A CA 1
ATOM 811 C C . PRO A 1 97 ? -17.572 17.197 -5.225 1.00 58.03 97 PRO A C 1
ATOM 813 O O . PRO A 1 97 ? -16.344 17.157 -5.168 1.00 58.03 97 PRO A O 1
ATOM 816 N N . ASP A 1 98 ? -18.216 17.362 -6.378 1.00 55.62 98 ASP A N 1
ATOM 817 C CA . ASP A 1 98 ? -17.491 17.407 -7.657 1.00 55.62 98 ASP A CA 1
ATOM 818 C C . ASP A 1 98 ? -16.328 18.418 -7.639 1.00 55.62 98 ASP A C 1
ATOM 820 O O . ASP A 1 98 ? -15.305 18.185 -8.269 1.00 55.62 98 ASP A O 1
ATOM 824 N N . SER A 1 99 ? -16.400 19.464 -6.808 1.00 47.16 99 SER A N 1
ATOM 825 C CA . SER A 1 99 ? -15.292 20.382 -6.521 1.00 47.16 99 SER A CA 1
ATOM 826 C C . SER A 1 99 ? -14.077 19.749 -5.826 1.00 47.16 99 SER A C 1
ATOM 828 O O . SER A 1 99 ? -12.954 20.083 -6.189 1.00 47.16 99 SER A O 1
ATOM 830 N N . LEU A 1 100 ? -14.266 18.836 -4.869 1.00 53.94 100 LEU A N 1
ATOM 831 C CA . LEU A 1 100 ? -13.197 18.070 -4.226 1.00 53.94 100 LEU A CA 1
ATOM 832 C C . LEU A 1 100 ? -12.679 16.940 -5.130 1.00 53.94 100 LEU A C 1
ATOM 834 O O . LEU A 1 100 ? -11.499 16.611 -5.065 1.00 53.94 100 LEU A O 1
ATOM 838 N N . ARG A 1 101 ? -13.511 16.349 -6.003 1.00 56.38 101 ARG A N 1
ATOM 839 C CA . ARG A 1 101 ? -13.025 15.431 -7.056 1.00 56.38 101 ARG A CA 1
ATOM 840 C C . ARG A 1 101 ? -12.179 16.167 -8.074 1.00 56.38 101 ARG A C 1
ATOM 842 O O . ARG A 1 101 ? -11.070 15.732 -8.344 1.00 56.38 101 ARG A O 1
ATOM 849 N N . ILE A 1 102 ? -12.660 17.306 -8.563 1.00 54.62 102 ILE A N 1
ATOM 850 C CA . ILE A 1 102 ? -11.905 18.180 -9.457 1.00 54.62 102 ILE A CA 1
ATOM 851 C C . ILE A 1 102 ? -10.646 18.672 -8.747 1.00 54.62 102 ILE A C 1
ATOM 853 O O . ILE A 1 102 ? -9.604 18.692 -9.379 1.00 54.62 102 ILE A O 1
ATOM 857 N N . SER A 1 103 ? -10.677 19.015 -7.454 1.00 50.84 103 SER A N 1
ATOM 858 C CA . SER A 1 103 ? -9.470 19.429 -6.727 1.00 50.84 103 SER A CA 1
ATOM 859 C C . SER A 1 103 ? -8.521 18.273 -6.418 1.00 50.84 103 SER A C 1
ATOM 861 O O . SER A 1 103 ? -7.331 18.521 -6.318 1.00 50.84 103 SER A O 1
ATOM 863 N N . LEU A 1 104 ? -9.003 17.036 -6.271 1.00 55.78 104 LEU A N 1
ATOM 864 C CA . LEU A 1 104 ? -8.176 15.835 -6.111 1.00 55.78 104 LEU A CA 1
ATOM 865 C C . LEU A 1 104 ? -7.587 15.380 -7.444 1.00 55.78 104 LEU A C 1
ATOM 867 O O . LEU A 1 104 ? -6.414 15.051 -7.486 1.00 55.78 104 LEU A O 1
ATOM 871 N N . GLU A 1 105 ? -8.344 15.405 -8.539 1.00 57.34 105 GLU A N 1
ATOM 872 C CA . GLU A 1 105 ? -7.830 15.178 -9.896 1.00 57.34 105 GLU A CA 1
ATOM 873 C C . GLU A 1 105 ? -6.858 16.279 -10.296 1.00 57.34 105 GLU A C 1
ATOM 875 O O . GLU A 1 105 ? -5.827 16.014 -10.912 1.00 57.34 105 GLU A O 1
ATOM 880 N N . ARG A 1 106 ? -7.160 17.517 -9.901 1.00 56.06 106 ARG A N 1
ATOM 881 C CA . ARG A 1 106 ? -6.276 18.655 -10.063 1.00 56.06 106 ARG A CA 1
ATOM 882 C C . ARG A 1 106 ? -5.051 18.478 -9.170 1.00 56.06 106 ARG A C 1
ATOM 884 O O . ARG A 1 106 ? -3.992 18.459 -9.743 1.00 56.06 106 ARG A O 1
ATOM 891 N N . SER A 1 107 ? -5.131 18.188 -7.872 1.00 52.25 107 SER A N 1
ATOM 892 C CA . SER A 1 107 ? -3.967 17.882 -7.007 1.00 52.25 107 SER A CA 1
ATOM 893 C C . SER A 1 107 ? -3.174 16.650 -7.474 1.00 52.25 107 SER A C 1
ATOM 895 O O . SER A 1 107 ? -1.955 16.622 -7.388 1.00 52.25 107 SER A O 1
ATOM 897 N N . ARG A 1 108 ? -3.828 15.651 -8.073 1.00 53.25 108 ARG A N 1
ATOM 898 C CA . ARG A 1 108 ? -3.181 14.491 -8.707 1.00 53.25 108 ARG A CA 1
ATOM 899 C C . ARG A 1 108 ? -2.404 14.898 -9.959 1.00 53.25 108 ARG A C 1
ATOM 901 O O . ARG A 1 108 ? -1.281 14.452 -10.153 1.00 53.25 108 ARG A O 1
ATOM 908 N N . ASN A 1 109 ? -2.984 15.764 -10.790 1.00 54.09 109 ASN A N 1
ATOM 909 C CA . ASN A 1 109 ? -2.332 16.326 -11.978 1.00 54.09 109 ASN A CA 1
ATOM 910 C C . ASN A 1 109 ? -1.367 17.483 -11.645 1.00 54.09 109 ASN A C 1
ATOM 912 O O . ASN A 1 109 ? -0.535 17.842 -12.475 1.00 54.09 109 ASN A O 1
ATOM 916 N N . GLN A 1 110 ? -1.501 18.072 -10.457 1.00 50.62 110 GLN A N 1
ATOM 917 C CA . GLN A 1 110 ? -0.842 19.284 -9.976 1.00 50.62 110 GLN A CA 1
ATOM 918 C C . GLN A 1 110 ? -0.037 19.039 -8.698 1.00 50.62 110 GLN A C 1
ATOM 920 O O . GLN A 1 110 ? 0.256 19.982 -7.962 1.00 50.62 110 GLN A O 1
ATOM 925 N N . GLY A 1 111 ? 0.308 17.785 -8.394 1.00 57.12 111 GLY A N 1
ATOM 926 C CA . GLY A 1 111 ? 1.063 17.468 -7.188 1.00 57.12 111 GLY A CA 1
ATOM 927 C C . GLY A 1 111 ? 2.322 18.321 -7.190 1.00 57.12 111 GLY A C 1
ATOM 928 O O . GLY A 1 111 ? 2.987 18.408 -8.220 1.00 57.12 111 GLY A O 1
ATOM 929 N N . MET A 1 112 ? 2.643 18.988 -6.082 1.00 52.69 112 MET A N 1
ATOM 930 C CA . MET A 1 112 ? 3.772 19.930 -6.008 1.00 52.69 112 MET A CA 1
ATOM 931 C C . MET A 1 112 ? 5.069 19.324 -6.572 1.00 52.69 112 MET A C 1
ATOM 933 O O . MET A 1 112 ? 5.843 20.003 -7.245 1.00 52.69 112 MET A O 1
ATOM 937 N N . SER A 1 113 ? 5.276 18.022 -6.360 1.00 58.38 113 SER A N 1
ATOM 938 C CA . SER A 1 113 ? 6.384 17.267 -6.946 1.00 58.38 113 SER A CA 1
ATOM 939 C C . SER A 1 113 ? 6.203 16.958 -8.435 1.00 58.38 113 SER A C 1
ATOM 941 O O . SER A 1 113 ? 7.172 17.068 -9.174 1.00 58.38 113 SER A O 1
ATOM 943 N N . ALA A 1 114 ? 4.995 16.622 -8.899 1.00 61.31 114 ALA A N 1
ATOM 944 C CA . ALA A 1 114 ? 4.707 16.370 -10.316 1.00 61.31 114 ALA A CA 1
ATOM 945 C C . ALA A 1 114 ? 4.809 17.651 -11.161 1.00 61.31 114 ALA A C 1
ATOM 947 O O . ALA A 1 114 ? 5.304 17.606 -12.283 1.00 61.31 114 ALA A O 1
ATOM 948 N N . HIS A 1 115 ? 4.413 18.801 -10.610 1.00 63.06 115 HIS A N 1
ATOM 949 C CA . HIS A 1 115 ? 4.587 20.106 -11.242 1.00 63.06 115 HIS A CA 1
ATOM 950 C C . HIS A 1 115 ? 6.047 20.521 -11.330 1.00 63.06 115 HIS A C 1
ATOM 952 O O . HIS A 1 115 ? 6.504 20.808 -12.430 1.00 63.06 115 HIS A O 1
ATOM 958 N N . ARG A 1 116 ? 6.793 20.472 -10.218 1.00 65.81 116 ARG A N 1
ATOM 959 C CA . ARG A 1 116 ? 8.242 20.731 -10.245 1.00 65.81 116 ARG A CA 1
ATOM 960 C C . ARG A 1 116 ? 8.957 19.789 -11.206 1.00 65.81 116 ARG A C 1
ATOM 962 O O . ARG A 1 116 ? 9.832 20.219 -11.941 1.00 65.81 116 ARG A O 1
ATOM 969 N N . MET A 1 117 ? 8.556 18.520 -11.242 1.00 67.88 117 MET A N 1
ATOM 970 C CA . MET A 1 117 ? 9.107 17.545 -12.179 1.00 67.88 117 MET A CA 1
ATOM 971 C C . MET A 1 117 ? 8.794 17.919 -13.633 1.00 67.88 117 MET A C 1
ATOM 973 O O . MET A 1 117 ? 9.686 17.929 -14.472 1.00 67.88 117 MET A O 1
ATOM 977 N N . LYS A 1 118 ? 7.547 18.294 -13.933 1.00 69.12 118 LYS A N 1
ATOM 978 C CA . LYS A 1 118 ? 7.140 18.736 -15.271 1.00 69.12 118 LYS A CA 1
ATOM 979 C C . LYS A 1 118 ? 7.847 20.027 -15.694 1.00 69.12 118 LYS A C 1
ATOM 981 O O . LYS A 1 118 ? 8.216 20.154 -16.855 1.00 69.12 118 LYS A O 1
ATOM 986 N N . GLU A 1 119 ? 8.057 20.960 -14.772 1.00 74.81 119 GLU A N 1
ATOM 987 C CA . GLU A 1 119 ? 8.840 22.179 -15.000 1.00 74.81 119 GLU A CA 1
ATOM 988 C C . GLU A 1 119 ? 10.311 21.851 -15.287 1.00 74.81 119 GLU A C 1
ATOM 990 O O . GLU A 1 119 ? 10.859 22.360 -16.261 1.00 74.81 119 GLU A O 1
ATOM 995 N N . LEU A 1 120 ? 10.927 20.937 -14.527 1.00 71.00 120 LEU A N 1
ATOM 996 C CA . LEU A 1 120 ? 12.289 20.450 -14.792 1.00 71.00 120 LEU A CA 1
ATOM 997 C C . LEU A 1 120 ? 12.395 19.751 -16.158 1.00 71.00 120 LEU A C 1
ATOM 999 O O . LEU A 1 120 ? 13.356 19.975 -16.892 1.00 71.00 120 LEU A O 1
ATOM 1003 N N . MET A 1 121 ? 11.386 18.963 -16.542 1.00 68.38 121 MET A N 1
ATOM 1004 C CA . MET A 1 121 ? 11.306 18.330 -17.865 1.00 68.38 121 MET A CA 1
ATOM 1005 C C . MET A 1 121 ? 11.156 19.355 -18.995 1.00 68.38 121 MET A C 1
ATOM 1007 O O . MET A 1 121 ? 11.729 19.173 -20.066 1.00 68.38 121 MET A O 1
ATOM 1011 N N . GLN A 1 122 ? 10.402 20.435 -18.770 1.00 72.69 122 GLN A N 1
ATOM 1012 C CA . GLN A 1 122 ? 10.247 21.525 -19.738 1.00 72.69 122 GLN A CA 1
ATOM 1013 C C . GLN A 1 122 ? 11.519 22.370 -19.873 1.00 72.69 122 GLN A C 1
ATOM 1015 O O . GLN A 1 122 ? 11.823 22.830 -20.971 1.00 72.69 122 GLN A O 1
ATOM 1020 N N . GLN A 1 123 ? 12.262 22.562 -18.780 1.00 77.50 123 GLN A N 1
ATOM 1021 C CA . GLN A 1 123 ? 13.534 23.291 -18.773 1.00 77.50 123 GLN A CA 1
ATOM 1022 C C . GLN A 1 123 ? 14.676 22.492 -19.417 1.00 77.50 123 GLN A C 1
ATOM 1024 O O . GLN A 1 123 ? 15.570 23.087 -20.016 1.00 77.50 123 GLN A O 1
ATOM 1029 N N . HIS A 1 124 ? 14.626 21.159 -19.353 1.00 70.56 124 HIS A N 1
ATOM 1030 C CA . HIS A 1 124 ? 15.628 20.264 -19.938 1.00 70.56 124 HIS A CA 1
ATOM 1031 C C . HIS A 1 124 ? 14.992 19.274 -20.934 1.00 70.56 124 HIS A C 1
ATOM 1033 O O . HIS A 1 124 ? 14.927 18.071 -20.652 1.00 70.56 124 HIS A O 1
ATOM 1039 N N . PRO A 1 125 ? 14.552 19.743 -22.122 1.00 63.47 125 PRO A N 1
ATOM 1040 C CA . PRO A 1 125 ? 13.819 18.927 -23.097 1.00 63.47 125 PRO A CA 1
ATOM 1041 C C . PRO A 1 125 ? 14.640 17.765 -23.677 1.00 63.47 125 PRO A C 1
ATOM 1043 O O . PRO A 1 125 ? 14.067 16.779 -24.130 1.00 63.47 125 PRO A O 1
ATOM 1046 N N . ASN A 1 126 ? 15.973 17.840 -23.612 1.00 64.44 126 ASN A N 1
ATOM 1047 C CA . ASN A 1 126 ? 16.877 16.778 -24.063 1.00 64.44 126 ASN A CA 1
ATOM 1048 C C . ASN A 1 126 ? 16.993 15.612 -23.059 1.00 64.44 126 ASN A C 1
ATOM 1050 O O . ASN A 1 126 ? 17.722 14.657 -23.310 1.00 64.44 126 ASN A O 1
ATOM 1054 N N . GLY A 1 127 ? 16.317 15.683 -21.905 1.00 66.38 127 GLY A N 1
ATOM 1055 C CA . GLY A 1 127 ? 16.376 14.641 -20.876 1.00 66.38 127 GLY A CA 1
ATOM 1056 C C . GLY A 1 127 ? 17.680 14.618 -20.071 1.00 66.38 127 GLY A C 1
ATOM 1057 O O . GLY A 1 127 ? 17.871 13.705 -19.275 1.00 66.38 127 GLY A O 1
ATOM 1058 N N . GLU A 1 128 ? 18.548 15.625 -20.233 1.00 72.19 128 GLU A N 1
ATOM 1059 C CA . GLU A 1 128 ? 19.861 15.749 -19.569 1.00 72.19 128 GLU A CA 1
ATOM 1060 C C . GLU A 1 128 ? 19.791 15.602 -18.042 1.00 72.19 128 GLU A C 1
ATOM 1062 O O . GLU A 1 128 ? 20.670 14.999 -17.434 1.00 72.19 128 GLU A O 1
ATOM 1067 N N . TRP A 1 129 ? 18.701 16.064 -17.424 1.00 74.00 129 TRP A N 1
ATOM 1068 C CA . TRP A 1 129 ? 18.470 15.955 -15.981 1.00 74.00 129 TRP A CA 1
ATOM 1069 C C . TRP A 1 129 ? 18.395 14.505 -15.474 1.00 74.00 129 TRP A C 1
ATOM 1071 O O . TRP A 1 129 ? 18.639 14.256 -14.293 1.00 74.00 129 TRP A O 1
ATOM 1081 N N . ILE A 1 130 ? 18.057 13.549 -16.348 1.00 75.38 130 ILE A N 1
ATOM 1082 C CA . ILE A 1 130 ? 17.873 12.143 -15.983 1.00 75.38 130 ILE A CA 1
ATOM 1083 C C . ILE A 1 130 ? 19.137 11.313 -16.150 1.00 75.38 130 ILE A C 1
ATOM 1085 O O . ILE A 1 130 ? 19.239 10.265 -15.523 1.00 75.38 130 ILE A O 1
ATOM 1089 N N . TYR A 1 131 ? 20.102 11.775 -16.945 1.00 76.06 131 TYR A N 1
ATOM 1090 C CA . TYR A 1 131 ? 21.377 11.090 -17.156 1.00 76.06 131 TYR A CA 1
ATOM 1091 C C . TYR A 1 131 ? 22.167 10.842 -15.867 1.00 76.06 131 TYR A C 1
ATOM 1093 O O . TYR A 1 131 ? 22.556 9.701 -15.663 1.00 76.06 131 TYR A O 1
ATOM 1101 N N . PRO A 1 132 ? 22.331 11.797 -14.928 1.00 77.75 132 PRO A N 1
ATOM 1102 C CA . PRO A 1 132 ? 23.038 11.501 -13.680 1.00 77.75 132 PRO A CA 1
ATOM 1103 C C . PRO A 1 132 ? 22.314 10.453 -12.826 1.00 77.75 132 PRO A C 1
ATOM 1105 O O . PRO A 1 132 ? 22.954 9.680 -12.117 1.00 77.75 132 PRO A O 1
ATOM 1108 N N . LEU A 1 133 ? 20.979 10.398 -12.901 1.00 73.38 133 LEU A N 1
ATOM 1109 C CA . LEU A 1 133 ? 20.200 9.349 -12.251 1.00 73.38 133 LEU A CA 1
ATOM 1110 C C . LEU A 1 133 ? 20.371 8.017 -12.995 1.00 73.38 133 LEU A C 1
ATOM 1112 O O . LEU A 1 133 ? 20.588 6.994 -12.368 1.00 73.38 133 LEU A O 1
ATOM 1116 N N . PHE A 1 134 ? 20.324 8.023 -14.323 1.00 76.12 134 PHE A N 1
ATOM 1117 C CA . PHE A 1 134 ? 20.541 6.850 -15.166 1.00 76.12 134 PHE A CA 1
ATOM 1118 C C . PHE A 1 134 ? 21.932 6.236 -14.960 1.00 76.12 134 PHE A C 1
ATOM 1120 O O . PHE A 1 134 ? 22.036 5.025 -14.805 1.00 76.12 134 PHE A O 1
ATOM 1127 N N . ASP A 1 135 ? 22.973 7.064 -14.889 1.00 77.81 135 ASP A N 1
ATOM 1128 C CA . ASP A 1 135 ? 24.361 6.638 -14.693 1.00 77.81 135 ASP A CA 1
ATOM 1129 C C . ASP A 1 135 ? 24.598 6.091 -13.277 1.00 77.81 135 ASP A C 1
ATOM 1131 O O . ASP A 1 135 ? 25.411 5.188 -13.079 1.00 77.81 135 ASP A O 1
ATOM 1135 N N . ALA A 1 136 ? 23.876 6.615 -12.281 1.00 77.06 136 ALA A N 1
ATOM 1136 C CA . ALA A 1 136 ? 23.957 6.153 -10.897 1.00 77.06 136 ALA A CA 1
ATOM 1137 C C . ALA A 1 136 ? 23.085 4.917 -10.613 1.00 77.06 136 ALA A C 1
ATOM 1139 O O . ALA A 1 136 ? 23.359 4.167 -9.671 1.00 77.06 136 ALA A O 1
ATOM 1140 N N . LEU A 1 137 ? 22.010 4.712 -11.377 1.00 75.19 137 LEU A N 1
ATOM 1141 C CA . LEU A 1 137 ? 21.044 3.647 -11.138 1.00 75.19 137 LEU A CA 1
ATOM 1142 C C . LEU A 1 137 ? 21.383 2.389 -11.940 1.00 75.19 137 LEU A C 1
ATOM 1144 O O . LEU A 1 137 ? 21.271 2.341 -13.161 1.00 75.19 137 LEU A O 1
ATOM 1148 N N . GLY A 1 138 ? 21.699 1.311 -11.222 1.00 74.00 138 GLY A N 1
ATOM 1149 C CA . GLY A 1 138 ? 21.762 -0.024 -11.809 1.00 74.00 138 GLY A CA 1
ATOM 1150 C C . GLY A 1 138 ? 20.380 -0.561 -12.231 1.00 74.00 138 GLY A C 1
ATOM 1151 O O . GLY A 1 138 ? 19.343 -0.057 -11.778 1.00 74.00 138 GLY A O 1
ATOM 1152 N N . PRO A 1 139 ? 20.348 -1.637 -13.041 1.00 73.44 139 PRO A N 1
ATOM 1153 C CA . PRO A 1 139 ? 19.106 -2.255 -13.523 1.00 73.44 139 PRO A CA 1
ATOM 1154 C C . PRO A 1 139 ? 18.178 -2.692 -12.380 1.00 73.44 139 PRO A C 1
ATOM 1156 O O . PRO A 1 139 ? 16.956 -2.585 -12.490 1.00 73.44 139 PRO A O 1
ATOM 1159 N N . ASP A 1 140 ? 18.750 -3.108 -11.250 1.00 74.62 140 ASP A N 1
ATOM 1160 C CA . ASP A 1 140 ? 17.996 -3.563 -10.080 1.00 74.62 140 ASP A CA 1
ATOM 1161 C C . ASP A 1 140 ? 17.190 -2.439 -9.415 1.00 74.62 140 ASP A C 1
ATOM 1163 O O . ASP A 1 140 ? 16.062 -2.659 -8.971 1.00 74.62 140 ASP A O 1
ATOM 1167 N N . ILE A 1 141 ? 17.724 -1.213 -9.366 1.00 79.81 141 ILE A N 1
ATOM 1168 C CA . ILE A 1 141 ? 17.019 -0.090 -8.731 1.00 79.81 141 ILE A CA 1
ATOM 1169 C C . ILE A 1 141 ? 15.878 0.387 -9.628 1.00 79.81 141 ILE A C 1
ATOM 1171 O O . ILE A 1 141 ? 14.780 0.641 -9.135 1.00 79.81 141 ILE A O 1
ATOM 1175 N N . GLN A 1 142 ? 16.088 0.438 -10.948 1.00 77.81 142 GLN A N 1
ATOM 1176 C CA . GLN A 1 142 ? 15.012 0.752 -11.892 1.00 77.81 142 GLN A CA 1
ATOM 1177 C C . GLN A 1 142 ? 13.834 -0.217 -11.723 1.00 77.81 142 GLN A C 1
ATOM 1179 O O . GLN A 1 142 ? 12.669 0.192 -11.745 1.00 77.81 142 GLN A O 1
ATOM 1184 N N . LEU A 1 143 ? 14.144 -1.496 -11.512 1.00 80.38 143 LEU A N 1
ATOM 1185 C CA . LEU A 1 143 ? 13.153 -2.536 -11.297 1.00 80.38 143 LEU A CA 1
ATOM 1186 C C . LEU A 1 143 ? 12.346 -2.316 -10.010 1.00 80.38 143 LEU A C 1
ATOM 1188 O O . LEU A 1 143 ? 11.116 -2.398 -10.025 1.00 80.38 143 LEU A O 1
ATOM 1192 N N . GLN A 1 144 ? 13.023 -1.960 -8.918 1.00 83.56 144 GLN A N 1
ATOM 1193 C CA . GLN A 1 144 ? 12.376 -1.616 -7.650 1.00 83.56 144 GLN A CA 1
ATOM 1194 C C . GLN A 1 144 ? 11.517 -0.351 -7.758 1.00 83.56 144 GLN A C 1
ATOM 1196 O O . GLN A 1 144 ? 10.418 -0.303 -7.201 1.00 83.56 144 GLN A O 1
ATOM 1201 N N . MET A 1 145 ? 11.974 0.668 -8.491 1.00 83.94 145 MET A N 1
ATOM 1202 C CA . MET A 1 145 ? 11.198 1.890 -8.733 1.00 83.94 145 MET A CA 1
ATOM 1203 C C . MET A 1 145 ? 9.931 1.592 -9.536 1.00 83.94 145 MET A C 1
ATOM 1205 O O . MET A 1 145 ? 8.857 2.095 -9.203 1.00 83.94 145 MET A O 1
ATOM 1209 N N . LEU A 1 146 ? 10.039 0.736 -10.555 1.00 83.44 146 LEU A N 1
ATOM 1210 C CA . LEU A 1 146 ? 8.900 0.277 -11.344 1.00 83.44 146 LEU A CA 1
ATOM 1211 C C . LEU A 1 146 ? 7.888 -0.485 -10.479 1.00 83.44 146 LEU A C 1
ATOM 1213 O O . LEU A 1 146 ? 6.687 -0.212 -10.566 1.00 83.44 146 LEU A O 1
ATOM 1217 N N . ASP A 1 147 ? 8.357 -1.407 -9.637 1.00 85.69 147 ASP A N 1
ATOM 1218 C CA . ASP A 1 147 ? 7.494 -2.156 -8.716 1.00 85.69 147 ASP A CA 1
ATOM 1219 C C . ASP A 1 147 ? 6.819 -1.232 -7.710 1.00 85.69 147 ASP A C 1
ATOM 1221 O O . ASP A 1 147 ? 5.614 -1.337 -7.484 1.00 85.69 147 ASP A O 1
ATOM 1225 N N . THR A 1 148 ? 7.565 -0.272 -7.167 1.00 86.62 148 THR A N 1
ATOM 1226 C CA . THR A 1 148 ? 7.042 0.715 -6.220 1.00 86.62 148 THR A CA 1
ATOM 1227 C C . THR A 1 148 ? 5.953 1.566 -6.864 1.00 86.62 148 THR A C 1
ATOM 1229 O O . THR A 1 148 ? 4.855 1.656 -6.319 1.00 86.62 148 THR A O 1
ATOM 1232 N N . ALA A 1 149 ? 6.201 2.135 -8.049 1.00 86.06 149 ALA A N 1
ATOM 1233 C CA . ALA A 1 149 ? 5.193 2.907 -8.776 1.00 86.06 149 ALA A CA 1
ATOM 1234 C C . ALA A 1 149 ? 3.930 2.066 -9.022 1.00 86.06 149 ALA A C 1
ATOM 1236 O O . ALA A 1 149 ? 2.814 2.502 -8.756 1.00 86.06 149 ALA A O 1
ATOM 1237 N N . THR A 1 150 ? 4.117 0.819 -9.442 1.00 86.06 150 THR A N 1
ATOM 1238 C CA . THR A 1 150 ? 3.034 -0.129 -9.714 1.00 86.06 150 THR A CA 1
ATOM 1239 C C . THR A 1 150 ? 2.207 -0.464 -8.464 1.00 86.06 150 THR A C 1
ATOM 1241 O O . THR A 1 150 ? 0.975 -0.528 -8.527 1.00 86.06 150 THR A O 1
ATOM 1244 N N . ILE A 1 151 ? 2.855 -0.650 -7.312 1.00 86.50 151 ILE A N 1
ATOM 1245 C CA . ILE A 1 151 ? 2.189 -0.884 -6.023 1.00 86.50 151 ILE A CA 1
ATOM 1246 C C . ILE A 1 151 ? 1.374 0.344 -5.613 1.00 86.50 151 ILE A C 1
ATOM 1248 O O . ILE A 1 151 ? 0.198 0.204 -5.273 1.00 86.50 151 ILE A O 1
ATOM 1252 N N . LEU A 1 152 ? 1.969 1.538 -5.674 1.00 86.62 152 LEU A N 1
ATOM 1253 C CA . LEU A 1 152 ? 1.295 2.777 -5.279 1.00 86.62 152 LEU A CA 1
ATOM 1254 C C . LEU A 1 152 ? 0.073 3.054 -6.164 1.00 86.62 152 LEU A C 1
ATOM 1256 O O . LEU A 1 152 ? -0.998 3.359 -5.642 1.00 86.62 152 LEU A O 1
ATOM 1260 N N . GLU A 1 153 ? 0.195 2.857 -7.479 1.00 85.12 153 GLU A N 1
ATOM 1261 C CA . GLU A 1 153 ? -0.927 2.961 -8.419 1.00 85.12 153 GLU A CA 1
ATOM 1262 C C . GLU A 1 153 ? -2.038 1.950 -8.102 1.00 85.12 153 GLU A C 1
ATOM 1264 O O . GLU A 1 153 ? -3.219 2.294 -8.135 1.00 85.12 153 GLU A O 1
ATOM 1269 N N . THR A 1 154 ? -1.680 0.709 -7.759 1.00 87.38 154 THR A N 1
ATOM 1270 C CA . THR A 1 154 ? -2.657 -0.331 -7.397 1.00 87.38 154 THR A CA 1
ATOM 1271 C C . THR A 1 154 ? -3.413 0.042 -6.118 1.00 87.38 154 THR A C 1
ATOM 1273 O O . THR A 1 154 ? -4.639 -0.079 -6.073 1.00 87.38 154 THR A O 1
ATOM 1276 N N . ILE A 1 155 ? -2.711 0.537 -5.091 1.00 87.25 155 ILE A N 1
ATOM 1277 C CA . ILE A 1 155 ? -3.325 0.996 -3.832 1.00 87.25 155 ILE A CA 1
ATOM 1278 C C . ILE A 1 155 ? -4.250 2.189 -4.091 1.00 87.25 155 ILE A C 1
ATOM 1280 O O . ILE A 1 155 ? -5.373 2.226 -3.586 1.00 87.25 155 ILE A O 1
ATOM 1284 N N . GLN A 1 156 ? -3.817 3.140 -4.917 1.00 83.50 156 GLN A N 1
ATOM 1285 C CA . GLN A 1 156 ? -4.641 4.287 -5.280 1.00 83.50 156 GLN A CA 1
ATOM 1286 C C . GLN A 1 156 ? -5.906 3.852 -6.029 1.00 83.50 156 GLN A C 1
ATOM 1288 O O . GLN A 1 156 ? -7.012 4.240 -5.655 1.00 83.50 156 GLN A O 1
ATOM 1293 N N . ASN A 1 157 ? -5.771 2.987 -7.037 1.00 85.56 157 ASN A N 1
ATOM 1294 C CA . ASN A 1 157 ? -6.905 2.458 -7.794 1.00 85.56 157 ASN A CA 1
ATOM 1295 C C . ASN A 1 157 ? -7.863 1.637 -6.910 1.00 85.56 157 ASN A C 1
ATOM 1297 O O . ASN A 1 157 ? -9.078 1.648 -7.146 1.00 85.56 157 ASN A O 1
ATOM 1301 N N . PHE A 1 158 ? -7.342 0.959 -5.880 1.00 87.38 158 PHE A N 1
ATOM 1302 C CA . PHE A 1 158 ? -8.142 0.293 -4.853 1.00 87.38 158 PHE A CA 1
ATOM 1303 C C . PHE A 1 158 ? -8.971 1.302 -4.049 1.00 87.38 158 PHE A C 1
ATOM 1305 O O . PHE A 1 158 ? -10.191 1.142 -3.967 1.00 87.38 158 PHE A O 1
ATOM 1312 N N . TRP A 1 159 ? -8.345 2.359 -3.519 1.00 83.44 159 TRP A N 1
ATOM 1313 C CA . TRP A 1 159 ? -9.048 3.411 -2.777 1.00 83.44 159 TRP A CA 1
ATOM 1314 C C . TRP A 1 159 ? -10.075 4.143 -3.635 1.00 83.44 159 TRP A C 1
ATOM 1316 O O . TRP A 1 159 ? -11.170 4.420 -3.150 1.00 83.44 159 TRP A O 1
ATOM 1326 N N . GLU A 1 160 ? -9.769 4.414 -4.904 1.00 81.56 160 GLU A N 1
ATOM 1327 C CA . GLU A 1 160 ? -10.652 5.089 -5.867 1.00 81.56 160 GLU A CA 1
ATOM 1328 C C . GLU A 1 160 ? -11.783 4.194 -6.411 1.00 81.56 160 GLU A C 1
ATOM 1330 O O . GLU A 1 160 ? -12.640 4.675 -7.153 1.00 81.56 160 GLU A O 1
ATOM 1335 N N . TRP A 1 161 ? -11.837 2.908 -6.039 1.00 82.31 161 TRP A N 1
ATOM 1336 C CA . TRP A 1 161 ? -12.825 1.941 -6.548 1.00 82.31 161 TRP A CA 1
ATOM 1337 C C . TRP A 1 161 ? -12.838 1.815 -8.077 1.00 82.31 161 TRP A C 1
ATOM 1339 O O . TRP A 1 161 ? -13.886 1.546 -8.675 1.00 82.31 161 TRP A O 1
ATOM 1349 N N . ARG A 1 162 ? -11.678 1.964 -8.730 1.00 81.81 162 ARG A N 1
ATOM 1350 C CA . ARG A 1 162 ? -11.585 1.951 -10.200 1.00 81.81 162 ARG A CA 1
ATOM 1351 C C . ARG A 1 162 ? -12.089 0.642 -10.814 1.00 81.81 162 ARG A C 1
ATOM 1353 O O . ARG A 1 162 ? -12.660 0.634 -11.901 1.00 81.81 162 ARG A O 1
ATOM 1360 N N . SER A 1 163 ? -11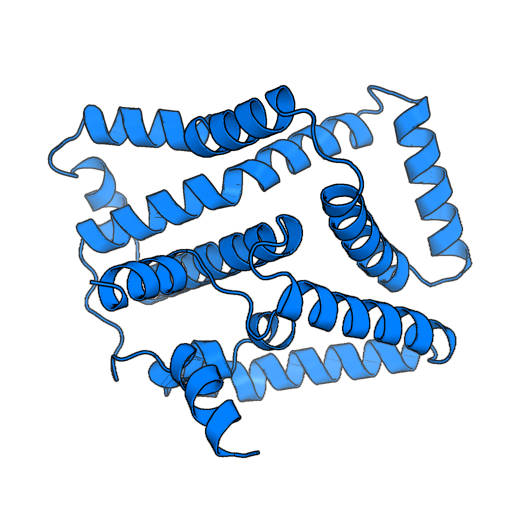.930 -0.463 -10.089 1.00 82.31 163 SER A N 1
ATOM 1361 C CA . SER A 1 163 ? -12.485 -1.773 -10.425 1.00 82.31 163 SER A CA 1
ATOM 1362 C C . SER A 1 163 ? -13.411 -2.271 -9.306 1.00 82.31 163 SER A C 1
ATOM 1364 O O . SER A 1 163 ? -12.980 -3.067 -8.469 1.00 82.31 163 SER A O 1
ATOM 1366 N N . PRO A 1 164 ? -14.695 -1.864 -9.274 1.00 84.38 164 PRO A N 1
ATOM 1367 C CA . PRO A 1 164 ? -15.553 -2.043 -8.101 1.00 84.38 164 PRO A CA 1
ATOM 1368 C C . PRO A 1 164 ? -15.770 -3.509 -7.718 1.00 84.38 164 PRO A C 1
ATOM 1370 O O . PRO A 1 164 ? -15.914 -3.815 -6.541 1.00 84.38 164 PRO A O 1
ATOM 1373 N N . ARG A 1 165 ? -15.746 -4.428 -8.694 1.00 85.12 165 ARG A N 1
ATOM 1374 C CA . ARG A 1 165 ? -15.860 -5.873 -8.444 1.00 85.12 165 ARG A CA 1
ATOM 1375 C C . ARG A 1 165 ? -14.663 -6.413 -7.655 1.00 85.12 165 ARG A C 1
ATOM 1377 O O . ARG A 1 165 ? -14.865 -7.047 -6.627 1.00 85.12 165 ARG A O 1
ATOM 1384 N N . TYR A 1 166 ? -13.440 -6.135 -8.108 1.00 85.19 166 TYR A N 1
ATOM 1385 C CA . TYR A 1 166 ? -12.220 -6.604 -7.440 1.00 85.19 166 TYR A CA 1
ATOM 1386 C C . TYR A 1 166 ? -11.978 -5.862 -6.123 1.00 85.19 166 TYR A C 1
ATOM 1388 O O . TYR A 1 166 ? -11.662 -6.494 -5.124 1.00 85.19 166 TYR A O 1
ATOM 1396 N N . THR A 1 167 ? -12.248 -4.552 -6.070 1.00 88.12 167 THR A N 1
ATOM 1397 C CA . THR A 1 167 ? -12.191 -3.777 -4.820 1.00 88.12 167 THR A CA 1
ATOM 1398 C C . THR A 1 167 ? -13.153 -4.339 -3.772 1.00 88.12 167 THR A C 1
ATOM 1400 O O . THR A 1 167 ? -12.753 -4.533 -2.626 1.00 88.12 167 THR A O 1
ATOM 1403 N N . ALA A 1 168 ? -14.396 -4.663 -4.153 1.00 88.50 168 ALA A N 1
ATOM 1404 C CA . ALA A 1 168 ? -15.357 -5.282 -3.243 1.00 88.50 168 ALA A CA 1
ATOM 1405 C C . ALA A 1 168 ? -14.883 -6.658 -2.758 1.00 88.50 168 ALA A C 1
ATOM 1407 O O . ALA A 1 168 ? -14.968 -6.929 -1.567 1.00 88.50 168 ALA A O 1
ATOM 1408 N N . GLN A 1 169 ? -14.336 -7.496 -3.643 1.00 89.19 169 GLN A N 1
ATOM 1409 C CA . GLN A 1 169 ? -13.785 -8.802 -3.263 1.00 89.19 169 GLN A CA 1
ATOM 1410 C C . GLN A 1 169 ? -12.618 -8.673 -2.278 1.00 89.19 169 GLN A C 1
ATOM 1412 O O . GLN A 1 169 ? -12.631 -9.330 -1.238 1.00 89.19 169 GLN A O 1
ATOM 1417 N N . THR A 1 170 ? -11.639 -7.806 -2.556 1.00 90.56 170 THR A N 1
ATOM 1418 C CA . THR A 1 170 ? -10.518 -7.544 -1.641 1.00 90.56 170 THR A CA 1
ATOM 1419 C C . THR A 1 170 ? -11.019 -7.022 -0.293 1.00 90.56 170 THR A C 1
ATOM 1421 O O . THR A 1 170 ? -10.563 -7.493 0.747 1.00 90.56 170 THR A O 1
ATOM 1424 N N . LEU A 1 171 ? -12.008 -6.122 -0.277 1.00 91.62 171 LEU A N 1
ATOM 1425 C CA . LEU A 1 171 ? -12.620 -5.653 0.969 1.00 91.62 171 LEU A CA 1
ATOM 1426 C C . LEU A 1 171 ? -13.349 -6.764 1.722 1.00 91.62 171 LEU A C 1
ATOM 1428 O O . LEU A 1 171 ? -13.213 -6.844 2.939 1.00 91.62 171 LEU A O 1
ATOM 1432 N N . SER A 1 172 ? -14.087 -7.636 1.033 1.00 91.75 172 SER A N 1
ATOM 1433 C CA . SER A 1 172 ? -14.731 -8.794 1.659 1.00 91.75 172 SER A CA 1
ATOM 1434 C C . SER A 1 172 ? -13.704 -9.715 2.319 1.00 91.75 172 SER A C 1
ATOM 1436 O O . SER A 1 172 ? -13.918 -10.131 3.455 1.00 91.75 172 SER A O 1
ATOM 1438 N N . TRP A 1 173 ? -12.565 -9.971 1.665 1.00 90.56 173 TRP A N 1
ATOM 1439 C CA . TRP A 1 173 ? -11.462 -10.736 2.254 1.00 90.56 173 TRP A CA 1
ATOM 1440 C C . TRP A 1 173 ? -10.826 -10.031 3.454 1.00 90.56 173 TRP A C 1
ATOM 1442 O O . TRP A 1 173 ? -10.570 -10.679 4.466 1.00 90.56 173 TRP A O 1
ATOM 1452 N N . MET A 1 174 ? -10.616 -8.714 3.386 1.00 91.19 174 MET A N 1
ATOM 1453 C CA . MET A 1 174 ? -10.092 -7.935 4.515 1.00 91.19 174 MET A CA 1
ATOM 1454 C C . MET A 1 174 ? -11.057 -7.927 5.708 1.00 91.19 174 MET A C 1
ATOM 1456 O O . MET A 1 174 ? -10.618 -8.084 6.844 1.00 91.19 174 MET A O 1
ATOM 1460 N N . ILE A 1 175 ? -12.364 -7.791 5.466 1.00 91.81 175 ILE A N 1
ATOM 1461 C CA . ILE A 1 175 ? -13.406 -7.859 6.500 1.00 91.81 175 ILE A CA 1
ATOM 1462 C C . ILE A 1 175 ? -13.447 -9.260 7.116 1.00 91.81 175 ILE A C 1
ATOM 1464 O O . ILE A 1 175 ? -13.479 -9.389 8.337 1.00 91.81 175 ILE A O 1
ATOM 1468 N N . LEU A 1 176 ? -13.391 -10.315 6.300 1.00 92.25 176 LEU A N 1
ATOM 1469 C CA . LEU A 1 176 ? -13.323 -11.688 6.798 1.00 92.25 176 LEU A CA 1
ATOM 1470 C C . LEU A 1 176 ? -12.058 -11.919 7.635 1.00 92.25 176 LEU A C 1
ATOM 1472 O O . LEU A 1 176 ? -12.142 -12.519 8.702 1.00 92.25 176 LEU A O 1
ATOM 1476 N N . GLY A 1 177 ? -10.908 -11.405 7.195 1.00 88.38 177 GLY A N 1
ATOM 1477 C CA . GLY A 1 177 ? -9.657 -11.444 7.954 1.00 88.38 177 GLY A CA 1
ATOM 1478 C C . GLY A 1 177 ? -9.747 -10.684 9.280 1.00 88.38 177 GLY A C 1
ATOM 1479 O O . GLY A 1 177 ? -9.251 -11.166 10.296 1.00 88.38 177 GLY A O 1
ATOM 1480 N N . LEU A 1 178 ? -10.447 -9.546 9.301 1.00 89.38 178 LEU A N 1
ATOM 1481 C CA . LEU A 1 178 ? -10.745 -8.793 10.519 1.00 89.38 178 LEU A CA 1
ATOM 1482 C C . LEU A 1 178 ? -11.620 -9.613 11.480 1.00 89.38 178 LEU A C 1
ATOM 1484 O O . LEU A 1 178 ? -11.315 -9.688 12.665 1.00 89.38 178 LEU A O 1
ATOM 1488 N N . PHE A 1 179 ? -12.661 -10.289 10.994 1.00 89.56 179 PHE A N 1
ATOM 1489 C CA . PHE A 1 179 ? -13.474 -11.169 11.841 1.00 89.56 179 PHE A CA 1
ATOM 1490 C C . PHE A 1 179 ? -12.689 -12.382 12.340 1.00 89.56 179 PHE A C 1
ATOM 1492 O O . PHE A 1 179 ? -12.734 -12.692 13.527 1.00 89.56 179 PHE A O 1
ATOM 1499 N N . ALA A 1 180 ? -11.923 -13.036 11.466 1.00 88.25 180 ALA A N 1
ATOM 1500 C CA . ALA A 1 180 ? -11.054 -14.145 11.843 1.00 88.25 180 ALA A CA 1
ATOM 1501 C C . ALA A 1 180 ? -10.032 -13.716 12.904 1.00 88.25 180 ALA A C 1
ATOM 1503 O O . ALA A 1 180 ? -9.712 -14.499 13.796 1.00 88.25 180 ALA A O 1
ATOM 1504 N N . SER A 1 181 ? -9.573 -12.460 12.857 1.00 85.81 181 SER A N 1
ATOM 1505 C CA . SER A 1 181 ? -8.593 -11.956 13.813 1.00 85.81 181 SER A CA 1
ATOM 1506 C C . SER A 1 181 ? -9.060 -11.952 15.261 1.00 85.81 181 SER A C 1
ATOM 1508 O O . SER A 1 181 ? -8.243 -12.111 16.159 1.00 85.81 181 SER A O 1
ATOM 1510 N N . TYR A 1 182 ? -10.370 -11.850 15.474 1.00 85.50 182 TYR A N 1
ATOM 1511 C CA . TYR A 1 182 ? -10.971 -11.900 16.800 1.00 85.50 182 TYR A CA 1
ATOM 1512 C C . TYR A 1 182 ? -10.903 -13.301 17.429 1.00 85.50 182 TYR A C 1
ATOM 1514 O O . TYR A 1 182 ? -10.804 -13.438 18.644 1.00 85.50 182 TYR A O 1
ATOM 1522 N N . PHE A 1 183 ? -10.930 -14.353 16.605 1.00 88.00 183 PHE A N 1
ATOM 1523 C CA . PHE A 1 183 ? -10.911 -15.745 17.067 1.00 88.00 183 PHE A CA 1
ATOM 1524 C C . PHE A 1 183 ? -9.498 -16.332 17.167 1.00 88.00 183 PHE A C 1
ATOM 1526 O O . PHE A 1 183 ? -9.318 -17.403 17.746 1.00 88.00 183 PHE A O 1
ATOM 1533 N N . VAL A 1 184 ? -8.495 -15.665 16.590 1.00 86.94 184 VAL A N 1
ATOM 1534 C CA . VAL A 1 184 ? -7.124 -16.177 16.509 1.00 86.94 184 VAL A CA 1
ATOM 1535 C C . VAL A 1 184 ? -6.239 -15.480 17.547 1.00 86.94 184 VAL A C 1
ATOM 1537 O O . VAL A 1 184 ? -6.106 -14.258 17.508 1.00 86.94 184 VAL A O 1
ATOM 1540 N N . PRO A 1 185 ? -5.561 -16.228 18.438 1.00 87.31 185 PRO A N 1
ATOM 1541 C CA . PRO A 1 185 ? -4.611 -15.641 19.377 1.00 87.31 185 PRO A CA 1
ATOM 1542 C C . PRO A 1 185 ? -3.483 -14.885 18.662 1.00 87.31 185 PRO A C 1
ATOM 1544 O O . PRO A 1 185 ? -2.934 -15.367 17.665 1.00 87.31 185 PRO A O 1
ATOM 1547 N N . VAL A 1 186 ? -3.066 -13.743 19.221 1.00 85.62 186 VAL A N 1
ATOM 1548 C CA . VAL A 1 186 ? -1.981 -12.897 18.680 1.00 85.62 186 VAL A CA 1
ATOM 1549 C C . VAL A 1 186 ? -0.690 -13.682 18.440 1.00 85.62 186 VAL A C 1
ATOM 1551 O O . VAL A 1 186 ? -0.023 -13.478 17.430 1.00 85.62 186 VAL A O 1
ATOM 1554 N N . GLU A 1 187 ? -0.351 -14.633 19.312 1.00 88.00 187 GLU A N 1
ATOM 1555 C CA . GLU A 1 187 ? 0.835 -15.480 19.135 1.00 88.00 187 GLU A CA 1
ATOM 1556 C C . GLU A 1 187 ? 0.791 -16.282 17.832 1.00 88.00 187 GLU A C 1
ATOM 1558 O O . GLU A 1 187 ? 1.793 -16.398 17.126 1.00 88.00 187 GLU A O 1
ATOM 1563 N N . THR A 1 188 ? -0.386 -16.810 17.489 1.00 87.94 188 THR A N 1
ATOM 1564 C CA . THR A 1 188 ? -0.580 -17.572 16.253 1.00 87.94 188 THR A CA 1
ATOM 1565 C C . THR A 1 188 ? -0.460 -16.648 15.046 1.00 87.94 188 THR A C 1
ATOM 1567 O O . THR A 1 188 ? 0.199 -17.004 14.070 1.00 87.94 188 THR A O 1
ATOM 1570 N N . MET A 1 189 ? -1.002 -15.427 15.130 1.00 85.88 189 MET A N 1
ATOM 1571 C CA . MET A 1 189 ? -0.823 -14.421 14.079 1.00 85.88 189 MET A CA 1
ATOM 1572 C C . MET A 1 189 ? 0.636 -14.056 13.844 1.00 85.88 189 MET A C 1
ATOM 1574 O O . MET A 1 189 ? 1.067 -13.989 12.694 1.00 85.88 189 MET A O 1
ATOM 1578 N N . LEU A 1 190 ? 1.403 -13.832 14.911 1.00 88.62 190 LEU A N 1
ATOM 1579 C CA . LEU A 1 190 ? 2.819 -13.493 14.801 1.00 88.62 190 LEU A CA 1
ATOM 1580 C C . LEU A 1 190 ? 3.609 -14.650 14.185 1.00 88.62 190 LEU A C 1
ATOM 1582 O O . LEU A 1 190 ? 4.389 -14.423 13.263 1.00 88.62 190 LEU A O 1
ATOM 1586 N N . ARG A 1 191 ? 3.352 -15.896 14.607 1.00 91.88 191 ARG A N 1
ATOM 1587 C CA . ARG A 1 191 ? 3.983 -17.087 14.007 1.00 91.88 191 ARG A CA 1
ATOM 1588 C C . ARG A 1 191 ? 3.676 -17.209 12.514 1.00 91.88 191 ARG A C 1
ATOM 1590 O O . ARG A 1 191 ? 4.597 -17.415 11.729 1.00 91.88 191 ARG A O 1
ATOM 1597 N N . LEU A 1 192 ? 2.414 -17.032 12.114 1.00 89.19 192 LEU A N 1
ATOM 1598 C CA . LEU A 1 192 ? 2.017 -17.031 10.701 1.00 89.19 192 LEU A CA 1
ATOM 1599 C C . LEU A 1 192 ? 2.655 -15.871 9.927 1.00 89.19 192 LEU A C 1
ATOM 1601 O O . LEU A 1 192 ? 3.069 -16.055 8.786 1.00 89.19 192 LEU A O 1
ATOM 1605 N N . THR A 1 193 ? 2.784 -14.700 10.551 1.00 88.69 193 THR A N 1
ATOM 1606 C CA . THR A 1 193 ? 3.437 -13.530 9.949 1.00 88.69 193 THR A CA 1
ATOM 1607 C C . THR A 1 193 ? 4.917 -13.805 9.694 1.00 88.69 193 THR A C 1
ATOM 1609 O O . THR A 1 193 ? 5.387 -13.596 8.578 1.00 88.69 193 THR A O 1
ATOM 1612 N N . TYR A 1 194 ? 5.649 -14.339 10.675 1.00 91.44 194 TYR A N 1
ATOM 1613 C CA . TYR A 1 194 ? 7.057 -14.705 10.496 1.00 91.44 194 TYR A CA 1
ATOM 1614 C C . TYR A 1 194 ? 7.243 -15.823 9.469 1.00 91.44 194 TYR A C 1
ATOM 1616 O O . TYR A 1 194 ? 8.159 -15.744 8.651 1.00 91.44 194 TYR A O 1
ATOM 1624 N N . LEU A 1 195 ? 6.353 -16.822 9.457 1.00 93.62 195 LEU A N 1
ATOM 1625 C CA . LEU A 1 195 ? 6.350 -17.865 8.431 1.00 93.62 195 LEU A CA 1
ATOM 1626 C C . LEU A 1 195 ? 6.131 -17.264 7.036 1.00 93.62 195 LEU A C 1
ATOM 1628 O O . LEU A 1 195 ? 6.847 -17.614 6.102 1.00 93.62 195 LEU A O 1
ATOM 1632 N N . GLY A 1 196 ? 5.185 -16.332 6.904 1.00 91.19 196 GLY A N 1
ATOM 1633 C CA . GLY A 1 196 ? 4.919 -15.610 5.664 1.00 91.19 196 GLY A CA 1
ATOM 1634 C C . GLY A 1 196 ? 6.124 -14.795 5.197 1.00 91.19 196 GLY A C 1
ATOM 1635 O O . GLY A 1 196 ? 6.519 -14.911 4.041 1.00 91.19 196 GLY A O 1
ATOM 1636 N N . ILE A 1 197 ? 6.761 -14.034 6.092 1.00 91.75 197 ILE A N 1
ATOM 1637 C CA . ILE A 1 197 ? 7.990 -13.281 5.786 1.00 91.75 197 ILE A CA 1
ATOM 1638 C C . ILE A 1 197 ? 9.100 -14.231 5.319 1.00 91.75 197 ILE A C 1
ATOM 1640 O O . ILE A 1 197 ? 9.728 -13.978 4.291 1.00 91.75 197 ILE A O 1
ATOM 1644 N N . GLY A 1 198 ? 9.306 -15.347 6.025 1.00 93.00 198 GLY A N 1
ATOM 1645 C CA . GLY A 1 198 ? 10.275 -16.370 5.637 1.00 93.00 198 GLY A CA 1
ATOM 1646 C C . GLY A 1 198 ? 9.967 -16.967 4.264 1.00 93.00 198 GLY A C 1
ATOM 1647 O O . GLY A 1 198 ? 10.855 -17.065 3.423 1.00 93.00 198 GLY A O 1
ATOM 1648 N N . PHE A 1 199 ? 8.706 -17.296 3.989 1.00 92.94 199 PHE A N 1
ATOM 1649 C CA . PHE A 1 199 ? 8.280 -17.814 2.690 1.00 92.94 199 PHE A CA 1
ATOM 1650 C C . PHE A 1 199 ? 8.521 -16.807 1.557 1.00 92.94 199 PHE A C 1
ATOM 1652 O O . PHE A 1 199 ? 9.053 -17.167 0.510 1.00 92.94 199 PHE A O 1
ATOM 1659 N N . ILE A 1 200 ? 8.205 -15.529 1.772 1.00 91.00 200 ILE A N 1
ATOM 1660 C CA . ILE A 1 200 ? 8.453 -14.471 0.784 1.00 91.00 200 ILE A CA 1
ATOM 1661 C C . ILE A 1 200 ? 9.951 -14.352 0.492 1.00 91.00 200 ILE A C 1
ATOM 1663 O O . ILE A 1 200 ? 10.357 -14.314 -0.670 1.00 91.00 200 ILE A O 1
ATOM 1667 N N . PHE A 1 201 ? 10.774 -14.332 1.539 1.00 90.50 201 PHE A N 1
ATOM 1668 C CA . PHE A 1 201 ? 12.214 -14.162 1.406 1.00 90.50 201 PHE A CA 1
ATOM 1669 C C . PHE A 1 201 ? 12.901 -15.381 0.773 1.00 90.50 201 PHE A C 1
ATOM 1671 O O . PHE A 1 201 ? 13.735 -15.221 -0.114 1.00 90.50 201 PHE A O 1
ATOM 1678 N N . PHE A 1 202 ? 12.550 -16.600 1.192 1.00 91.56 202 PHE A N 1
ATOM 1679 C CA . PHE A 1 202 ? 13.228 -17.825 0.752 1.00 91.56 202 PHE A CA 1
ATOM 1680 C C . PHE A 1 202 ? 12.606 -18.484 -0.485 1.00 91.56 202 PHE A C 1
ATOM 1682 O O . PHE A 1 202 ? 13.295 -19.251 -1.155 1.00 91.56 202 PHE A O 1
ATOM 1689 N N . ALA A 1 203 ? 11.343 -18.200 -0.818 1.00 90.62 203 ALA A N 1
ATOM 1690 C CA . ALA A 1 203 ? 10.685 -18.743 -2.008 1.00 90.62 203 ALA A CA 1
ATOM 1691 C C . ALA A 1 203 ? 10.391 -17.654 -3.047 1.00 90.62 203 ALA A C 1
ATOM 1693 O O . ALA A 1 203 ? 10.882 -17.738 -4.174 1.00 90.62 203 ALA A O 1
ATOM 1694 N N . CYS A 1 204 ? 9.639 -16.608 -2.687 1.00 88.38 204 CYS A N 1
ATOM 1695 C CA . CYS A 1 204 ? 9.183 -15.622 -3.673 1.00 88.38 204 CYS A CA 1
ATOM 1696 C C . CYS A 1 204 ? 10.331 -14.805 -4.277 1.00 88.38 204 CYS A C 1
ATOM 1698 O O . CYS A 1 204 ? 10.385 -14.659 -5.497 1.00 88.38 204 CYS A O 1
ATOM 1700 N N . PHE A 1 205 ? 11.263 -14.296 -3.464 1.00 87.12 205 PHE A N 1
ATOM 1701 C CA . PHE A 1 205 ? 12.379 -13.479 -3.960 1.00 87.12 205 PHE A CA 1
ATOM 1702 C C . PHE A 1 205 ? 13.326 -14.250 -4.897 1.00 87.12 205 PHE A C 1
ATOM 1704 O O . PHE A 1 205 ? 13.612 -13.735 -5.982 1.00 87.12 205 PHE A O 1
ATOM 1711 N N . PRO A 1 206 ? 13.759 -15.490 -4.588 1.00 89.19 206 PRO A N 1
ATOM 1712 C CA . PRO A 1 206 ? 14.551 -16.282 -5.526 1.00 89.19 206 PRO A CA 1
ATOM 1713 C C . PRO A 1 206 ? 13.830 -16.565 -6.845 1.00 89.19 206 PRO A C 1
ATOM 1715 O O . PRO A 1 206 ? 14.460 -16.514 -7.903 1.00 89.19 206 PRO A O 1
ATOM 1718 N N . ILE A 1 207 ? 12.520 -16.836 -6.806 1.00 87.69 207 ILE A N 1
ATOM 1719 C CA . ILE A 1 207 ? 11.726 -17.062 -8.023 1.00 87.69 207 ILE A CA 1
ATOM 1720 C C . ILE A 1 207 ? 11.629 -15.772 -8.843 1.00 87.69 207 ILE A C 1
ATOM 1722 O O . ILE A 1 207 ? 11.878 -15.807 -10.045 1.00 87.69 207 ILE A O 1
ATOM 1726 N N . ALA A 1 208 ? 11.336 -14.637 -8.202 1.00 85.00 208 ALA A N 1
ATOM 1727 C CA . ALA A 1 208 ? 11.251 -13.332 -8.856 1.00 85.00 208 ALA A CA 1
ATOM 1728 C C . ALA A 1 208 ? 12.575 -12.908 -9.510 1.00 85.00 208 ALA A C 1
ATOM 1730 O O . ALA A 1 208 ? 12.566 -12.354 -10.606 1.00 85.00 208 ALA A O 1
ATOM 1731 N N . SER A 1 209 ? 13.704 -13.184 -8.850 1.00 83.81 209 SER A N 1
ATOM 1732 C CA . SER A 1 209 ? 15.037 -12.833 -9.348 1.00 83.81 209 SER A CA 1
ATOM 1733 C C . SER A 1 209 ? 15.477 -13.722 -10.517 1.00 83.81 209 SER A C 1
ATOM 1735 O O . SER A 1 209 ? 16.020 -13.217 -11.496 1.00 83.81 209 SER A O 1
ATOM 1737 N N . ARG A 1 210 ? 15.218 -15.037 -10.454 1.00 85.94 210 ARG A N 1
ATOM 1738 C CA . ARG A 1 210 ? 15.621 -15.983 -11.513 1.00 85.94 210 ARG A CA 1
ATOM 1739 C C . ARG A 1 210 ? 14.672 -16.000 -12.708 1.00 85.94 210 ARG A C 1
ATOM 1741 O O . ARG A 1 210 ? 15.112 -16.275 -13.819 1.00 85.94 210 ARG A O 1
ATOM 1748 N N . TYR A 1 211 ? 13.391 -15.716 -12.485 1.00 85.44 211 TYR A N 1
ATOM 1749 C CA . TYR A 1 211 ? 12.361 -15.696 -13.520 1.00 85.44 211 TYR A CA 1
ATOM 1750 C C . TYR A 1 211 ? 11.582 -14.370 -13.481 1.00 85.44 211 TYR A C 1
ATOM 1752 O O . TYR A 1 211 ? 10.440 -14.344 -13.005 1.00 85.44 211 TYR A O 1
ATOM 1760 N N . PRO A 1 212 ? 12.159 -13.273 -14.018 1.00 80.06 212 PRO A N 1
ATOM 1761 C CA . PRO A 1 212 ? 11.540 -11.941 -14.003 1.00 80.06 212 PRO A CA 1
ATOM 1762 C C . PRO A 1 212 ? 10.114 -11.924 -14.568 1.00 80.06 212 PRO A C 1
ATOM 1764 O O . PRO A 1 212 ? 9.241 -11.232 -14.051 1.00 80.06 212 PRO A O 1
ATOM 1767 N N . LYS A 1 213 ? 9.846 -12.788 -15.552 1.00 83.44 213 LYS A N 1
ATOM 1768 C CA . LYS A 1 213 ? 8.531 -13.015 -16.161 1.00 83.44 213 LYS A CA 1
ATOM 1769 C C . LYS A 1 213 ? 7.396 -13.284 -15.164 1.00 83.44 213 LYS A C 1
ATOM 1771 O O . LYS A 1 213 ? 6.266 -12.860 -15.399 1.00 83.44 213 LYS A O 1
ATOM 1776 N N . TYR A 1 214 ? 7.677 -13.983 -14.062 1.00 83.44 214 TYR A N 1
ATOM 1777 C CA . TYR A 1 214 ? 6.681 -14.358 -13.047 1.00 83.44 214 TYR A CA 1
ATOM 1778 C C . TYR A 1 214 ? 6.732 -13.476 -11.797 1.00 83.44 214 TYR A C 1
ATOM 1780 O O . TYR A 1 214 ? 6.029 -13.742 -10.822 1.00 83.44 214 TYR A O 1
ATOM 1788 N N . ARG A 1 215 ? 7.539 -12.414 -11.805 1.00 83.94 215 ARG A N 1
ATOM 1789 C CA . ARG A 1 215 ? 7.774 -11.545 -10.647 1.00 83.94 215 ARG A CA 1
ATOM 1790 C C . ARG A 1 215 ? 6.489 -10.972 -10.048 1.00 83.94 215 ARG A C 1
ATOM 1792 O O . ARG A 1 215 ? 6.308 -11.017 -8.834 1.00 83.94 215 ARG A O 1
ATOM 1799 N N . LEU A 1 216 ? 5.571 -10.480 -10.882 1.00 82.06 216 LEU A N 1
ATOM 1800 C CA . LEU A 1 216 ? 4.291 -9.944 -10.406 1.00 82.06 216 LEU A CA 1
ATOM 1801 C C . LEU A 1 216 ? 3.363 -11.045 -9.874 1.00 82.06 216 LEU A C 1
ATOM 1803 O O . LEU A 1 216 ? 2.588 -10.788 -8.956 1.00 82.06 216 LEU A O 1
ATOM 1807 N N . VAL A 1 217 ? 3.474 -12.270 -10.399 1.00 84.62 217 VAL A N 1
ATOM 1808 C CA . VAL A 1 217 ? 2.710 -13.437 -9.929 1.00 84.62 217 VAL A CA 1
ATOM 1809 C C . VAL A 1 217 ? 3.159 -13.867 -8.538 1.00 84.62 217 VAL A C 1
ATOM 1811 O O . VAL A 1 217 ? 2.323 -14.308 -7.762 1.00 84.62 217 VAL A O 1
ATOM 1814 N N . VAL A 1 218 ? 4.442 -13.729 -8.198 1.00 86.25 218 VAL A N 1
ATOM 1815 C CA . VAL A 1 218 ? 4.971 -14.082 -6.865 1.00 86.25 218 VAL A CA 1
ATOM 1816 C C . VAL A 1 218 ? 4.999 -12.905 -5.885 1.00 86.25 218 VAL A C 1
ATOM 1818 O O . VAL A 1 218 ? 5.476 -13.048 -4.759 1.00 86.25 218 VAL A O 1
ATOM 1821 N N . SER A 1 219 ? 4.495 -11.738 -6.294 1.00 85.44 219 SER A N 1
ATOM 1822 C CA . SER A 1 219 ? 4.476 -10.538 -5.461 1.00 85.44 219 SER A CA 1
ATOM 1823 C C . SER A 1 219 ? 3.381 -10.630 -4.385 1.00 85.44 219 SER A C 1
ATOM 1825 O O . SER A 1 219 ? 2.194 -10.681 -4.722 1.00 85.44 219 SER A O 1
ATOM 1827 N N . PRO A 1 220 ? 3.728 -10.566 -3.084 1.00 84.62 220 PRO A N 1
ATOM 1828 C CA . PRO A 1 220 ? 2.752 -10.700 -1.997 1.00 84.62 220 PRO A CA 1
ATOM 1829 C C . PRO A 1 220 ? 1.676 -9.614 -2.021 1.00 84.62 220 PRO A C 1
ATOM 1831 O O . PRO A 1 220 ? 0.509 -9.868 -1.734 1.00 84.62 220 PRO A O 1
ATOM 1834 N N . LEU A 1 221 ? 2.048 -8.394 -2.416 1.00 82.75 221 LEU A N 1
ATOM 1835 C CA . LEU A 1 221 ? 1.098 -7.290 -2.534 1.00 82.75 221 LEU A CA 1
ATOM 1836 C C . LEU A 1 221 ? 0.128 -7.497 -3.701 1.00 82.75 221 LEU A C 1
ATOM 1838 O O . LEU A 1 221 ? -1.038 -7.116 -3.596 1.00 82.75 221 LEU A O 1
ATOM 1842 N N . ARG A 1 222 ? 0.564 -8.152 -4.785 1.00 85.00 222 ARG A N 1
ATOM 1843 C CA . ARG A 1 222 ? -0.338 -8.524 -5.883 1.00 85.00 222 ARG A CA 1
ATOM 1844 C C . ARG A 1 222 ? -1.326 -9.604 -5.472 1.00 85.00 222 ARG A C 1
ATOM 1846 O O . ARG A 1 222 ? -2.452 -9.562 -5.952 1.00 85.00 222 ARG A O 1
ATOM 1853 N N . TRP A 1 223 ? -0.967 -10.508 -4.561 1.00 86.38 223 TRP A N 1
ATOM 1854 C CA . TRP A 1 223 ? -1.925 -11.472 -4.004 1.00 86.38 223 TRP A CA 1
ATOM 1855 C C . TRP A 1 223 ? -3.042 -10.789 -3.216 1.00 86.38 223 TRP A C 1
ATOM 1857 O O . TRP A 1 223 ? -4.201 -11.172 -3.347 1.00 86.38 223 TRP A O 1
ATOM 1867 N N . ILE A 1 224 ? -2.713 -9.749 -2.444 1.00 85.50 224 ILE A N 1
ATOM 1868 C CA . ILE A 1 224 ? -3.701 -8.987 -1.664 1.00 85.50 224 ILE A CA 1
ATOM 1869 C C . ILE A 1 224 ? -4.631 -8.186 -2.589 1.00 85.50 224 ILE A C 1
ATOM 1871 O O . ILE A 1 224 ? -5.853 -8.219 -2.436 1.00 85.50 224 ILE A O 1
ATOM 1875 N N . PHE A 1 225 ? -4.062 -7.480 -3.567 1.00 84.81 225 PHE A N 1
ATOM 1876 C CA . PHE A 1 225 ? -4.798 -6.611 -4.495 1.00 84.81 225 PHE A CA 1
ATOM 1877 C C . PHE A 1 225 ? -5.051 -7.279 -5.854 1.00 84.81 225 PHE A C 1
ATOM 1879 O O . PHE A 1 225 ? -4.975 -6.642 -6.909 1.00 84.81 225 PHE A O 1
ATOM 1886 N N . TRP A 1 226 ? -5.334 -8.583 -5.840 1.00 83.19 226 TRP A N 1
ATOM 1887 C CA . TRP A 1 226 ? -5.458 -9.376 -7.058 1.00 83.19 226 TRP A CA 1
ATOM 1888 C C . TRP A 1 226 ? -6.610 -8.890 -7.950 1.00 83.19 226 TRP A C 1
ATOM 1890 O O . TRP A 1 226 ? -7.740 -8.696 -7.503 1.00 83.19 226 TRP A O 1
ATOM 1900 N N . GLY A 1 227 ? -6.327 -8.705 -9.239 1.00 80.44 227 GLY A N 1
ATOM 1901 C CA . GLY A 1 227 ? -7.275 -8.216 -10.243 1.00 80.44 227 GLY A CA 1
ATOM 1902 C C . GLY A 1 227 ? -7.444 -6.693 -10.299 1.00 80.44 227 GLY A C 1
ATOM 1903 O O . GLY A 1 227 ? -8.080 -6.200 -11.234 1.00 80.44 227 GLY A O 1
ATOM 1904 N N . ILE A 1 228 ? -6.867 -5.937 -9.360 1.00 81.69 228 ILE A N 1
ATOM 1905 C CA . ILE A 1 228 ? -6.902 -4.470 -9.388 1.00 81.69 228 ILE A CA 1
ATOM 1906 C C . ILE A 1 228 ? -5.805 -3.976 -10.343 1.00 81.69 228 ILE A C 1
ATOM 1908 O O . ILE A 1 228 ? -4.632 -4.317 -10.153 1.00 81.69 228 ILE A O 1
ATOM 1912 N N . PRO A 1 229 ? -6.162 -3.215 -11.394 1.00 77.19 229 PRO A N 1
ATOM 1913 C CA . PRO A 1 229 ? -5.201 -2.799 -12.402 1.00 77.19 229 PRO A CA 1
ATOM 1914 C C . PRO A 1 229 ? -4.303 -1.675 -11.878 1.00 77.19 229 PRO A C 1
ATOM 1916 O O . PRO A 1 229 ? -4.734 -0.834 -11.088 1.00 77.19 229 PRO A O 1
ATOM 1919 N N . ASP A 1 230 ? -3.072 -1.628 -12.375 1.00 79.12 230 ASP A N 1
ATOM 1920 C CA . ASP A 1 230 ? -2.235 -0.427 -12.327 1.00 79.12 230 ASP A CA 1
ATOM 1921 C C . ASP A 1 230 ? -2.502 0.459 -13.562 1.00 79.12 230 ASP A C 1
ATOM 1923 O O . ASP A 1 230 ? -3.310 0.113 -14.439 1.00 79.12 230 ASP A O 1
ATOM 1927 N N . ASN A 1 231 ? -1.858 1.625 -13.639 1.00 69.06 231 ASN A N 1
ATOM 1928 C CA . ASN A 1 231 ? -2.087 2.531 -14.765 1.00 69.06 231 ASN A CA 1
ATOM 1929 C C . ASN A 1 231 ? -1.490 1.992 -16.076 1.00 69.06 231 ASN A C 1
ATOM 1931 O O . ASN A 1 231 ? -2.059 2.240 -17.138 1.00 69.06 231 ASN A O 1
ATOM 1935 N N . GLY A 1 232 ? -0.412 1.203 -16.019 1.00 63.06 232 GLY A N 1
ATOM 1936 C CA . GLY A 1 232 ? 0.190 0.568 -17.196 1.00 63.06 232 GLY A CA 1
ATOM 1937 C C . GLY A 1 232 ? -0.743 -0.450 -17.863 1.00 63.06 232 GLY A C 1
ATOM 1938 O O . GLY A 1 232 ? -0.963 -0.402 -19.073 1.00 63.06 232 GLY A O 1
ATOM 1939 N N . MET A 1 233 ? -1.378 -1.313 -17.071 1.00 63.53 233 MET A N 1
ATOM 1940 C CA . MET A 1 233 ? -2.381 -2.279 -17.530 1.00 63.53 233 MET A CA 1
ATOM 1941 C C . MET A 1 233 ? -3.648 -1.590 -18.050 1.00 63.53 233 MET A C 1
ATOM 1943 O O . MET A 1 233 ? -4.285 -2.086 -18.982 1.00 63.53 233 MET A O 1
ATOM 1947 N N . CYS A 1 234 ? -4.021 -0.437 -17.483 1.00 58.47 234 CYS A N 1
ATOM 1948 C CA . CYS A 1 234 ? -5.142 0.354 -17.994 1.00 58.47 234 CYS A CA 1
ATOM 1949 C C . CYS A 1 234 ? -4.869 0.911 -19.401 1.00 58.47 234 CYS A C 1
ATOM 1951 O O . CYS A 1 234 ? -5.782 0.916 -20.227 1.00 58.47 234 CYS A O 1
ATOM 1953 N N . LEU A 1 235 ? -3.637 1.346 -19.691 1.00 55.47 235 LEU A N 1
ATOM 1954 C CA . LEU A 1 235 ? -3.263 1.889 -21.004 1.00 55.47 235 LEU A CA 1
ATOM 1955 C C . LEU A 1 235 ? -3.325 0.831 -22.116 1.00 55.47 235 LEU A C 1
ATOM 1957 O O . LEU A 1 235 ? -3.858 1.111 -23.189 1.00 55.47 235 LEU A O 1
ATOM 1961 N N . LEU A 1 236 ? -2.878 -0.399 -21.843 1.00 55.25 236 LEU A N 1
ATOM 1962 C CA . LEU A 1 236 ? -2.968 -1.519 -22.795 1.00 55.25 236 LEU A CA 1
ATOM 1963 C C . LEU A 1 236 ? -4.421 -1.882 -23.145 1.00 55.25 236 LEU A C 1
ATOM 1965 O O . LEU A 1 236 ? -4.716 -2.310 -24.259 1.00 55.25 236 LEU A O 1
ATOM 1969 N N . ARG A 1 237 ? -5.361 -1.660 -22.219 1.00 44.44 237 ARG A N 1
ATOM 1970 C CA . ARG A 1 237 ? -6.787 -1.904 -22.464 1.00 44.44 237 ARG A CA 1
ATOM 1971 C C . ARG A 1 237 ? -7.397 -0.882 -23.426 1.00 44.44 237 ARG A C 1
ATOM 1973 O O . ARG A 1 237 ? -8.217 -1.253 -24.266 1.00 44.44 237 ARG A O 1
ATOM 1980 N N . CYS A 1 238 ? -6.973 0.380 -23.342 1.00 38.56 238 CYS A N 1
ATOM 1981 C CA . CYS A 1 238 ? -7.422 1.430 -24.257 1.00 38.56 238 CYS A CA 1
ATOM 1982 C C . CYS A 1 238 ? -6.935 1.204 -25.697 1.00 38.56 238 CYS A C 1
ATOM 1984 O O . CYS A 1 238 ? -7.683 1.507 -26.619 1.00 38.56 238 CYS A O 1
ATOM 1986 N N . SER A 1 239 ? -5.743 0.628 -25.910 1.00 40.78 239 SER A N 1
ATOM 1987 C CA . SER A 1 239 ? -5.257 0.338 -27.272 1.00 40.78 239 SER A CA 1
ATOM 1988 C C . SER A 1 239 ? -5.906 -0.895 -27.905 1.00 40.78 239 SER A C 1
ATOM 1990 O O . SER A 1 239 ? -5.973 -0.976 -29.121 1.00 40.78 239 SER A O 1
ATOM 1992 N N . SER A 1 240 ? -6.402 -1.847 -27.104 1.00 41.22 240 SER A N 1
ATOM 1993 C CA . SER A 1 240 ? -7.137 -3.032 -27.591 1.00 41.22 240 SER A CA 1
ATOM 1994 C C . SER A 1 240 ? -8.624 -2.782 -27.895 1.00 41.22 240 SER A C 1
ATOM 1996 O O . SER A 1 240 ? -9.345 -3.714 -28.236 1.00 41.22 240 SER A O 1
ATOM 1998 N N . SER A 1 241 ? -9.094 -1.544 -27.701 1.00 38.28 241 SER A N 1
ATOM 1999 C CA . SER A 1 241 ? -10.494 -1.134 -27.899 1.00 38.28 241 SER A CA 1
ATOM 2000 C C . SER A 1 241 ? -10.706 -0.319 -29.187 1.00 38.28 241 SER A C 1
ATOM 2002 O O . SER A 1 241 ? -11.778 0.262 -29.354 1.00 38.28 241 SER A O 1
ATOM 2004 N N . PHE A 1 242 ? -9.691 -0.259 -30.056 1.00 35.12 242 PHE A N 1
ATOM 2005 C CA . PHE A 1 242 ? -9.719 0.357 -31.385 1.00 35.12 242 PHE A CA 1
ATOM 2006 C C . PHE A 1 242 ? -9.443 -0.689 -32.462 1.00 35.12 242 PHE A C 1
ATOM 2008 O O . PHE A 1 242 ? -8.599 -1.577 -32.203 1.00 35.12 242 PHE A O 1
#

Foldseek 3Di:
DVVVVCVQLVLLFDPDQDQDDDDLVLLLVLVLLLLLLCLVVVVVVVVVVCLVVPVPVVVVVVVVVVVVVCVVVVNPVLVVLVVLLCLLVCLVPPVPPVVSVCVVVCCSCPVVRSVVSVVVCVVCVVSVVCVVVSVVDDSVVSVVSNVSSQLSQLSVLLSNCVPVVLNVVLSVVSVVVSVVSVVDDPVVVVVVVVVVVVCCVVPLVVCCVNGVSCNSVSDPSCVSSRPRGGVVSVVVVVVVVD

Sequence (242 aa):
MLYFSGDVVGRYIEPWDQLPAITPSRLQSIVERLTAATGPWQDWAIDLQHIYRWDDPKRTGKWLAAYLFFLSINHMATFFLGYIILQTLRNRYRPSPDSLRISLERSRNQGMSAHRMKELMQQHPNGEWIYPLFDALGPDIQLQMLDTATILETIQNFWEWRSPRYTAQTLSWMILGLFASYFVPVETMLRLTYLGIGFIFFACFPIASRYPKYRLVVSPLRWIFWGIPDNGMCLLRCSSSF